Protein AF-A0A2A2G6V7-F1 (afdb_monomer)

Secondary structure (DSSP, 8-state):
---------------PPP----HHHHHHHHHHHHHHHHHHHHHHHHHHHHS-----GGG--HHHHHHHHHHHHHHHHHHHHHHHHHHHHHHHHHHHHHHHHHHHHHHHHHHHHHHHHHHHHHHHHHHHHHHHTS------HHHHHHHHHHHHHHHHHHHHHHHHHHHHHHHHHHTTT--HHHHHHHHHHHHHHHHHHHHHHHHHHHHHHHHHHHHHHHHHHHHTT--HHHHHHHHHHHHHHS-HHHHHHS-HHHHHHH--TTTTT--HHHHHHHHHTTSB-TTSPBPHHHHHHHHHHHH-

Foldseek 3Di:
DDDDDDDDDDDDDDPDDDPDDPPVVVVVVVVVVVVVVVVVVVVVVVCVVPPPPPPPCVPVDVVNVVVVVVVVVVVVVVVVCVVVVVVVVVVVVVVVVVVVVVVVVVVVVVCVVCVVVVVVVVVVVVVVVVVVVPDDDDDDPVVLVVLVVVLVVLVVVLVVLVVVLVVLVVVCVVVVVDDPPVVVVSVVVNVVSVVVNVVSVVVSVVSVVVNVVVVVVVVCVLCPPQDPVLLVLLLVLQCVPDPLVCLQPPDPVCQQVVRQQVVSPDDPVSVVSCVVVQQADPNRGGDPSVSVSSNVSSVD

InterPro domains:
  IPR027417 P-loop containing nucleoside triphosphate hydrolase [G3DSA:3.40.50.300] (54-261)

Mean predicted aligned error: 22.35 Å

Solvent-accessible surface area (backbone atoms only — not comparable to full-atom values): 17520 Å² total; per-residue (Å²): 134,75,95,84,88,88,84,90,89,81,86,86,91,70,80,79,80,77,88,69,76,59,68,74,58,57,54,52,55,51,51,52,52,52,51,52,51,50,52,51,50,51,54,53,51,52,52,60,70,70,43,88,74,77,79,70,63,87,80,64,47,73,66,57,53,51,51,51,52,50,51,54,50,50,53,52,50,53,53,53,49,50,52,52,51,48,54,50,50,52,52,49,51,54,50,51,50,49,51,52,50,52,52,50,50,50,51,50,50,47,51,50,54,50,52,52,54,51,52,49,51,55,58,52,48,59,61,47,61,74,54,64,80,63,82,86,81,88,85,61,78,65,62,54,59,51,50,54,52,50,49,55,54,53,48,54,50,50,53,52,52,52,51,51,51,49,52,52,51,50,50,49,64,77,42,74,85,65,59,76,69,65,54,52,59,52,50,55,53,49,52,54,51,53,54,50,54,51,52,52,53,52,50,51,51,49,52,52,53,50,50,57,48,52,51,52,51,48,55,53,54,73,53,55,94,56,57,67,69,58,54,53,49,50,52,53,61,47,57,73,77,40,66,52,64,56,50,71,73,52,56,68,74,52,49,42,69,72,48,54,52,73,82,68,67,68,55,68,69,57,52,52,52,36,40,74,67,50,28,30,45,99,86,39,30,50,30,75,61,26,48,54,54,49,28,54,61,50,78,104

Sequence (300 aa):
MSDEDISNKIEIDSEPPKNSKPDYILNRESWFKIILISVAAIVIGYKIIEAPINFDFSDFRFSDFLSLSLAIFSIGLSVAFYFKATEMSNKFYDNTYKFTKDISEILGRIEAGFGEKLKHLDEGYTGLVDKFDANSFSKSEQEIEEAEKEFEEEKARLEAEIEERNNILDNVMQRAQLQEHEKEELLDSLEEKDNQISKLKQEMKYLKNEINTAEKNQETELFSGIPQGVLHAFKTYVFRNYAKDMFLEAPTGFLRREVNLRSIQLPKKLVEDLQKHVLINPDWTLTDRGIRVLRRLAEE

Structure (mmCIF, N/CA/C/O backbone):
data_AF-A0A2A2G6V7-F1
#
_entry.id   AF-A0A2A2G6V7-F1
#
loop_
_atom_site.group_PDB
_atom_site.id
_atom_site.type_symbol
_atom_site.label_atom_id
_atom_site.label_alt_id
_atom_site.label_comp_id
_atom_site.label_asym_id
_atom_site.label_entity_id
_atom_site.label_seq_id
_atom_site.pdbx_PDB_ins_code
_atom_site.Cartn_x
_atom_site.Cartn_y
_atom_site.Cartn_z
_atom_site.occupancy
_atom_site.B_iso_or_equiv
_atom_site.auth_seq_id
_atom_site.auth_comp_id
_atom_site.auth_asym_id
_atom_site.auth_atom_id
_atom_site.pdbx_PDB_model_num
ATOM 1 N N . MET A 1 1 ? 21.675 -41.870 21.148 1.00 40.78 1 MET A N 1
ATOM 2 C CA . MET A 1 1 ? 21.638 -42.916 20.105 1.00 40.78 1 MET A CA 1
ATOM 3 C C . MET A 1 1 ? 21.389 -42.150 18.809 1.00 40.78 1 MET A C 1
ATOM 5 O O . MET A 1 1 ? 20.269 -41.692 18.657 1.00 40.78 1 MET A O 1
ATOM 9 N N . SER A 1 2 ? 22.460 -41.530 18.278 1.00 36.91 2 SER A N 1
ATOM 10 C CA . SER A 1 2 ? 23.104 -41.852 16.975 1.00 36.91 2 SER A CA 1
ATOM 11 C C . SER A 1 2 ? 22.110 -41.570 15.834 1.00 36.91 2 SER A C 1
ATOM 13 O O . SER A 1 2 ? 21.077 -42.223 15.785 1.00 36.91 2 SER A O 1
ATOM 15 N N . ASP A 1 3 ? 22.224 -40.499 15.034 1.00 42.44 3 ASP A N 1
ATOM 16 C CA . ASP A 1 3 ? 23.371 -39.983 14.254 1.00 42.44 3 ASP A CA 1
ATOM 17 C C . ASP A 1 3 ? 24.150 -41.108 13.572 1.00 42.44 3 ASP A C 1
ATOM 19 O O . ASP A 1 3 ? 25.210 -41.500 14.044 1.00 42.44 3 ASP A O 1
ATOM 23 N N . GLU A 1 4 ? 23.520 -41.686 12.545 1.00 47.16 4 GLU A N 1
ATOM 24 C CA . GLU A 1 4 ? 24.071 -42.370 11.359 1.00 47.16 4 GLU A CA 1
ATOM 25 C C . GLU A 1 4 ? 22.963 -43.270 10.797 1.00 47.16 4 GLU A C 1
ATOM 27 O O . GLU A 1 4 ? 22.760 -44.355 11.319 1.00 47.16 4 GLU A O 1
ATOM 32 N N . ASP A 1 5 ? 22.189 -42.788 9.812 1.00 48.81 5 ASP A N 1
ATOM 33 C CA . ASP A 1 5 ? 21.549 -43.614 8.758 1.00 48.81 5 ASP A CA 1
ATOM 34 C C . ASP A 1 5 ? 20.469 -42.837 7.986 1.00 48.81 5 ASP A C 1
ATOM 36 O O . ASP A 1 5 ? 19.300 -43.203 7.991 1.00 48.81 5 ASP A O 1
ATOM 40 N N . ILE A 1 6 ? 20.841 -41.768 7.269 1.00 43.62 6 ILE A N 1
ATOM 41 C CA . ILE A 1 6 ? 20.119 -41.364 6.044 1.00 43.62 6 ILE A CA 1
ATOM 42 C C . ILE A 1 6 ? 21.153 -40.842 5.036 1.00 43.62 6 ILE A C 1
ATOM 44 O O . ILE A 1 6 ? 21.255 -39.654 4.747 1.00 43.62 6 ILE A O 1
ATOM 48 N N . SER A 1 7 ? 21.962 -41.765 4.519 1.00 41.84 7 SER A N 1
ATOM 49 C CA . SER A 1 7 ? 22.662 -41.603 3.248 1.00 41.84 7 SER A CA 1
ATOM 50 C C . SER A 1 7 ? 22.036 -42.577 2.252 1.00 41.84 7 SER A C 1
ATOM 52 O O . SER A 1 7 ? 22.004 -43.775 2.521 1.00 41.84 7 SER A O 1
ATOM 54 N N . ASN A 1 8 ? 21.548 -42.033 1.132 1.00 41.91 8 ASN A N 1
ATOM 55 C CA . ASN A 1 8 ? 21.142 -42.657 -0.142 1.00 41.91 8 ASN A CA 1
ATOM 56 C C . ASN A 1 8 ? 19.682 -42.455 -0.555 1.00 41.91 8 ASN A C 1
ATOM 58 O O . ASN A 1 8 ? 18.792 -43.124 -0.034 1.00 41.91 8 ASN A O 1
ATOM 62 N N . LYS A 1 9 ? 19.537 -41.636 -1.614 1.00 40.50 9 LYS A N 1
ATOM 63 C CA . LYS A 1 9 ? 18.555 -41.619 -2.729 1.00 40.50 9 LYS A CA 1
ATOM 64 C C . LYS A 1 9 ? 18.141 -40.162 -3.007 1.00 40.50 9 LYS A C 1
ATOM 66 O O . LYS A 1 9 ? 17.691 -39.517 -2.076 1.00 40.50 9 LYS A O 1
ATOM 71 N N . ILE A 1 10 ? 18.226 -39.537 -4.186 1.00 41.44 10 ILE A N 1
ATOM 72 C CA . ILE A 1 10 ? 18.280 -39.905 -5.621 1.00 41.44 10 ILE A CA 1
ATOM 73 C C . ILE A 1 10 ? 18.718 -38.593 -6.345 1.00 41.44 10 ILE A C 1
ATOM 75 O O . ILE A 1 10 ? 18.218 -37.532 -5.987 1.00 41.44 10 ILE A O 1
ATOM 79 N N . GLU A 1 11 ? 19.820 -38.571 -7.111 1.00 40.12 11 GLU A N 1
ATOM 80 C CA . GLU A 1 11 ? 19.842 -38.533 -8.602 1.00 40.12 11 GLU A CA 1
ATOM 81 C C . GLU A 1 11 ? 19.254 -37.218 -9.181 1.00 40.12 11 GLU A C 1
ATOM 83 O O . GLU A 1 11 ? 18.045 -37.043 -9.244 1.00 40.12 11 GLU A O 1
ATOM 88 N N . ILE A 1 12 ? 20.046 -36.147 -9.338 1.00 41.38 12 ILE A N 1
ATOM 89 C CA . ILE A 1 12 ? 20.781 -35.738 -10.561 1.00 41.38 12 ILE A CA 1
ATOM 90 C C . ILE A 1 12 ? 19.935 -35.862 -11.840 1.00 41.38 12 ILE A C 1
ATOM 92 O O . ILE A 1 12 ? 20.021 -36.862 -12.544 1.00 41.38 12 ILE A O 1
ATOM 96 N N . ASP A 1 13 ? 19.198 -34.802 -12.180 1.00 40.69 13 ASP A N 1
ATOM 97 C CA . ASP A 1 13 ? 18.771 -34.538 -13.557 1.00 40.69 13 ASP A CA 1
ATOM 98 C C . ASP A 1 13 ? 19.716 -33.483 -14.150 1.00 40.69 13 ASP A C 1
ATOM 100 O O . ASP A 1 13 ? 19.551 -32.275 -13.973 1.00 40.69 13 ASP A O 1
ATOM 104 N N . SER A 1 14 ? 20.801 -33.959 -14.754 1.00 48.19 14 SER A N 1
ATOM 105 C CA . SER A 1 14 ? 21.693 -33.152 -15.580 1.00 48.19 14 SER A CA 1
ATOM 106 C C . SER A 1 14 ? 21.571 -33.661 -17.008 1.00 48.19 14 SER A C 1
ATOM 108 O O . SER A 1 14 ? 22.035 -34.763 -17.312 1.00 48.19 14 SER A O 1
ATOM 110 N N . GLU A 1 15 ? 20.940 -32.861 -17.868 1.00 49.19 15 GLU A N 1
ATOM 111 C CA . GLU A 1 15 ? 20.873 -33.087 -19.311 1.00 49.19 15 GLU A CA 1
ATOM 112 C C . GLU A 1 15 ? 22.250 -33.481 -19.887 1.00 49.19 15 GLU A C 1
ATOM 114 O O . GLU A 1 15 ? 23.282 -32.932 -19.479 1.00 49.19 15 GLU A O 1
ATOM 119 N N . PRO A 1 16 ? 22.308 -34.406 -20.862 1.00 46.88 16 PRO A N 1
ATOM 120 C CA . PRO A 1 16 ? 23.571 -34.813 -21.459 1.00 46.88 16 PRO A CA 1
ATOM 121 C C . PRO A 1 16 ? 24.205 -33.641 -22.231 1.00 46.88 16 PRO A C 1
ATOM 123 O O . PRO A 1 16 ? 23.506 -32.921 -22.951 1.00 46.88 16 PRO A O 1
ATOM 126 N N . PRO A 1 17 ? 25.536 -33.453 -22.163 1.00 50.12 17 PRO A N 1
ATOM 127 C CA . PRO A 1 17 ? 26.195 -32.374 -22.881 1.00 50.12 17 PRO A CA 1
ATOM 128 C C . PRO A 1 17 ? 26.057 -32.582 -24.393 1.00 50.12 17 PRO A C 1
ATOM 130 O O . PRO A 1 17 ? 26.431 -33.622 -24.943 1.00 50.12 17 PRO A O 1
ATOM 133 N N . LYS A 1 18 ? 25.540 -31.554 -25.079 1.00 53.28 18 LYS A N 1
ATOM 134 C CA . LYS A 1 18 ? 25.619 -31.425 -26.538 1.00 53.28 18 LYS A CA 1
ATOM 135 C C . LYS A 1 18 ? 27.063 -31.659 -26.965 1.00 53.28 18 LYS A C 1
ATOM 137 O O . LYS A 1 18 ? 27.965 -30.967 -26.511 1.00 53.28 18 LYS A O 1
ATOM 142 N N . ASN A 1 19 ? 27.224 -32.623 -27.861 1.00 53.12 19 ASN A N 1
ATOM 143 C CA . ASN A 1 19 ? 28.450 -33.038 -28.526 1.00 53.12 19 ASN A CA 1
ATOM 144 C C . ASN A 1 19 ? 29.228 -31.822 -29.085 1.00 53.12 19 ASN A C 1
ATOM 146 O O . ASN A 1 19 ? 29.037 -31.417 -30.235 1.00 53.12 19 ASN A O 1
ATOM 150 N N . SER A 1 20 ? 30.065 -31.192 -28.257 1.00 57.38 20 SER A N 1
ATOM 151 C CA . SER A 1 20 ? 30.950 -30.104 -28.652 1.00 57.38 20 SER A CA 1
ATOM 152 C C . SER A 1 20 ? 32.198 -30.732 -29.256 1.00 57.38 20 SER A C 1
ATOM 154 O O . SER A 1 20 ? 33.010 -31.364 -28.580 1.00 57.38 20 SER A O 1
ATOM 156 N N . LYS A 1 21 ? 32.341 -30.606 -30.580 1.00 60.97 21 LYS A N 1
ATOM 157 C CA . LYS A 1 21 ? 33.609 -30.922 -31.244 1.00 60.97 21 LYS A CA 1
A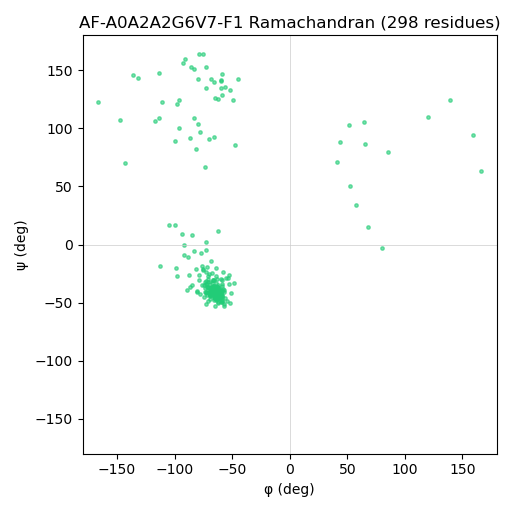TOM 158 C C . LYS A 1 21 ? 34.725 -30.153 -30.511 1.00 60.97 21 LYS A C 1
ATOM 160 O O . LYS A 1 21 ? 34.540 -28.961 -30.276 1.00 60.97 21 LYS A O 1
ATOM 165 N N . PRO A 1 22 ? 35.857 -30.788 -30.168 1.00 64.69 22 PRO A N 1
ATOM 166 C CA . PRO A 1 22 ? 36.909 -30.138 -29.394 1.00 64.69 22 PRO A CA 1
ATOM 167 C C . PRO A 1 22 ? 37.459 -28.903 -30.126 1.00 64.69 22 PRO A C 1
ATOM 169 O O . PRO A 1 22 ? 37.613 -28.920 -31.351 1.00 64.69 22 PRO A O 1
ATOM 172 N N . ASP A 1 23 ? 37.764 -27.842 -29.375 1.00 62.69 23 ASP A N 1
ATOM 173 C CA . ASP A 1 23 ? 38.003 -26.473 -29.874 1.00 62.69 23 ASP A CA 1
ATOM 174 C C . ASP A 1 23 ? 39.058 -26.357 -30.991 1.00 62.69 23 ASP A C 1
ATOM 176 O O . ASP A 1 23 ? 38.954 -25.506 -31.880 1.00 62.69 23 ASP A O 1
ATOM 180 N N . TYR A 1 24 ? 40.048 -27.255 -31.022 1.00 63.09 24 TYR A N 1
ATOM 181 C CA . TYR A 1 24 ? 41.073 -27.279 -32.071 1.00 63.09 24 TYR A CA 1
ATOM 182 C C . TYR A 1 24 ? 40.524 -27.669 -33.460 1.00 63.09 24 TYR A C 1
ATOM 184 O O . TYR A 1 24 ? 41.102 -27.285 -34.480 1.00 63.09 24 TYR A O 1
ATOM 192 N N . ILE A 1 25 ? 39.403 -28.398 -33.529 1.00 61.22 25 ILE A N 1
ATOM 193 C CA . ILE A 1 25 ? 38.742 -28.790 -34.787 1.00 61.22 25 ILE A CA 1
ATOM 194 C C . ILE A 1 25 ? 37.898 -27.630 -35.331 1.00 61.22 25 ILE A C 1
ATOM 196 O O . ILE A 1 25 ? 37.928 -27.362 -36.533 1.00 61.22 25 ILE A O 1
ATOM 200 N N . LEU A 1 26 ? 37.207 -26.898 -34.452 1.00 61.25 26 LEU A N 1
ATOM 201 C CA . LEU A 1 26 ? 36.397 -25.730 -34.819 1.00 61.25 26 LEU A CA 1
ATOM 202 C C . LEU A 1 26 ? 37.266 -24.593 -35.374 1.00 61.25 26 LEU A C 1
ATOM 204 O O . LEU A 1 26 ? 36.938 -24.000 -36.404 1.00 61.25 26 LEU A O 1
ATOM 208 N N . ASN A 1 27 ? 38.418 -24.338 -34.749 1.00 68.25 27 ASN A N 1
ATOM 209 C CA . ASN A 1 27 ? 39.339 -23.297 -35.201 1.00 68.25 27 ASN A CA 1
ATOM 210 C C . ASN A 1 27 ? 39.960 -23.616 -36.579 1.00 68.25 27 ASN A C 1
ATOM 212 O O . ASN A 1 27 ? 40.123 -22.728 -37.418 1.00 68.25 27 ASN A O 1
ATOM 216 N N . ARG A 1 28 ? 40.242 -24.897 -36.863 1.00 69.00 28 ARG A N 1
ATOM 217 C CA . ARG A 1 28 ? 40.791 -25.345 -38.154 1.00 69.00 28 ARG A CA 1
ATOM 218 C C . ARG A 1 28 ? 39.785 -25.216 -39.302 1.00 69.00 28 ARG A C 1
ATOM 220 O O . ARG A 1 28 ? 40.169 -24.793 -40.392 1.00 69.00 28 ARG A O 1
ATOM 227 N N . GLU A 1 29 ? 38.511 -25.544 -39.074 1.00 73.56 29 GLU A N 1
ATOM 228 C CA . GLU A 1 29 ? 37.454 -25.332 -40.075 1.00 73.56 29 GLU A CA 1
ATOM 229 C C . GLU A 1 29 ? 37.233 -23.836 -40.364 1.00 73.56 29 GLU A C 1
ATOM 231 O O . GLU A 1 29 ? 37.051 -23.461 -41.524 1.00 73.56 29 GLU A O 1
ATOM 236 N N . SER A 1 30 ? 37.304 -22.969 -39.347 1.00 75.69 30 SER A N 1
ATOM 237 C CA . SER A 1 30 ? 37.215 -21.513 -39.536 1.00 75.69 30 SER A CA 1
ATOM 238 C C . SER A 1 30 ? 38.387 -20.952 -40.345 1.00 75.69 30 SER A C 1
ATOM 240 O O . SER A 1 30 ? 38.164 -20.195 -41.288 1.00 75.69 30 SER A O 1
ATOM 242 N N . TRP A 1 31 ? 39.626 -21.366 -40.062 1.00 77.81 31 TRP A N 1
ATOM 243 C CA . TRP A 1 31 ? 40.797 -20.929 -40.834 1.00 77.81 31 TRP A CA 1
ATOM 244 C C . TRP A 1 31 ? 40.763 -21.407 -42.289 1.00 77.81 31 TRP A C 1
ATOM 246 O O . TRP A 1 31 ? 41.085 -20.639 -43.194 1.00 77.81 31 TRP A O 1
ATOM 256 N N . PHE A 1 32 ? 40.311 -22.640 -42.539 1.00 84.81 32 PHE A N 1
ATOM 257 C CA . PHE A 1 32 ? 40.138 -23.142 -43.903 1.00 84.81 32 PHE A CA 1
ATOM 258 C C . PHE A 1 32 ? 39.091 -22.333 -44.685 1.00 84.81 32 PHE A C 1
ATOM 260 O O . PHE A 1 32 ? 39.334 -21.977 -45.836 1.00 84.81 32 PHE A O 1
ATOM 267 N N . LYS A 1 33 ? 37.961 -21.973 -44.056 1.00 83.44 33 LYS A N 1
ATOM 268 C CA . LYS A 1 33 ? 36.943 -21.102 -44.669 1.00 83.44 33 LYS A CA 1
ATOM 269 C C . LYS A 1 33 ? 37.505 -19.717 -44.995 1.00 83.44 33 LYS A C 1
ATOM 271 O O . LYS A 1 33 ? 37.259 -19.221 -46.088 1.00 83.44 33 LYS A O 1
ATOM 276 N N . ILE A 1 34 ? 38.293 -19.122 -44.097 1.00 86.50 34 ILE A N 1
ATOM 277 C CA . ILE A 1 34 ? 38.926 -17.812 -44.325 1.00 86.50 34 ILE A CA 1
ATOM 278 C C . ILE A 1 34 ? 39.898 -17.874 -45.511 1.00 86.50 34 ILE A C 1
ATOM 280 O O . ILE A 1 34 ? 39.848 -17.013 -46.387 1.00 86.50 34 ILE A O 1
ATOM 284 N N . ILE A 1 35 ? 40.741 -18.909 -45.581 1.00 89.06 35 ILE A N 1
ATOM 285 C CA . ILE A 1 35 ? 41.682 -19.096 -46.696 1.00 89.06 35 ILE A CA 1
ATOM 286 C C . ILE A 1 35 ? 40.923 -19.303 -48.011 1.00 89.06 35 ILE A C 1
ATOM 288 O O . ILE A 1 35 ? 41.258 -18.676 -49.012 1.00 89.06 35 ILE A O 1
ATOM 292 N N . LEU A 1 36 ? 39.873 -20.128 -48.009 1.00 88.62 36 LEU A N 1
ATOM 293 C CA . LEU A 1 36 ? 39.055 -20.384 -49.193 1.00 88.62 36 LEU A CA 1
ATOM 294 C C . LEU A 1 36 ? 38.367 -19.105 -49.698 1.00 88.62 36 LEU A C 1
ATOM 296 O O . LEU A 1 36 ? 38.390 -18.832 -50.896 1.00 88.62 36 LEU A O 1
ATOM 300 N N . ILE A 1 37 ? 37.802 -18.302 -48.789 1.00 89.12 37 ILE A N 1
ATOM 301 C CA . ILE A 1 37 ? 37.185 -17.008 -49.115 1.00 89.12 37 ILE A CA 1
ATOM 302 C C . ILE A 1 37 ? 38.234 -16.037 -49.664 1.00 89.12 37 ILE A C 1
ATOM 304 O O . ILE A 1 37 ? 37.974 -15.360 -50.654 1.00 89.12 37 ILE A O 1
ATOM 308 N N . SER A 1 38 ? 39.429 -15.999 -49.071 1.00 88.31 38 SER A N 1
ATOM 309 C CA . SER A 1 38 ? 40.528 -15.140 -49.524 1.00 88.31 38 SER A CA 1
ATOM 310 C C . SER A 1 38 ? 40.996 -15.508 -50.936 1.00 88.31 38 SER A C 1
ATOM 312 O O . SER A 1 38 ? 41.088 -14.644 -51.806 1.00 88.31 38 SER A O 1
ATOM 314 N N . VAL A 1 39 ? 41.193 -16.801 -51.217 1.00 92.25 39 VAL A N 1
ATOM 315 C CA . VAL A 1 39 ? 41.548 -17.284 -52.561 1.00 92.25 39 VAL A CA 1
ATOM 316 C C . VAL A 1 39 ? 40.442 -16.964 -53.567 1.00 92.25 39 VAL A C 1
ATOM 318 O O . VAL A 1 39 ? 40.733 -16.461 -54.651 1.00 92.25 39 VAL A O 1
ATOM 321 N N . ALA A 1 40 ? 39.174 -17.186 -53.211 1.00 88.88 40 ALA A N 1
ATOM 322 C CA . ALA A 1 40 ? 38.048 -16.836 -54.074 1.00 88.88 40 ALA A CA 1
ATOM 323 C C . ALA A 1 40 ? 37.995 -15.325 -54.366 1.00 88.88 40 ALA A C 1
ATOM 325 O O . ALA A 1 40 ? 37.799 -14.934 -55.515 1.00 88.88 40 ALA A O 1
ATOM 326 N N . ALA A 1 41 ? 38.237 -14.477 -53.363 1.00 88.94 41 ALA A N 1
ATOM 327 C CA . ALA A 1 41 ? 38.285 -13.027 -53.525 1.00 88.94 41 ALA A CA 1
ATOM 328 C C . ALA A 1 41 ? 39.433 -12.581 -54.446 1.00 88.94 41 ALA A C 1
ATOM 330 O O . ALA A 1 41 ? 39.227 -11.722 -55.300 1.00 88.94 41 ALA A O 1
ATOM 331 N N . ILE A 1 42 ? 40.613 -13.199 -54.330 1.00 91.88 42 ILE A N 1
ATOM 332 C CA . ILE A 1 42 ? 41.763 -12.922 -55.203 1.00 91.88 42 ILE A CA 1
ATOM 333 C C . ILE A 1 42 ? 41.458 -13.323 -56.650 1.00 91.88 42 ILE A C 1
ATOM 335 O O . ILE A 1 42 ? 41.732 -12.551 -57.564 1.00 91.88 42 ILE A O 1
ATOM 339 N N . VAL A 1 43 ? 40.852 -14.495 -56.871 1.00 89.69 43 VAL A N 1
ATOM 340 C CA . VAL A 1 43 ? 40.473 -14.960 -58.216 1.00 89.69 43 VAL A CA 1
ATOM 341 C C . VAL A 1 43 ? 39.425 -14.040 -58.841 1.00 89.69 43 VAL A C 1
ATOM 343 O O . VAL A 1 43 ? 39.546 -13.683 -60.011 1.00 89.69 43 VAL A O 1
ATOM 346 N N . ILE A 1 44 ? 38.419 -13.618 -58.071 1.00 85.69 44 ILE A N 1
ATOM 347 C CA . ILE A 1 44 ? 37.405 -12.664 -58.536 1.00 85.69 44 ILE A CA 1
ATOM 348 C C . ILE A 1 44 ? 38.055 -11.314 -58.863 1.00 85.69 44 ILE A C 1
ATOM 350 O O . ILE A 1 44 ? 37.808 -10.773 -59.937 1.00 85.69 44 ILE A O 1
ATOM 354 N N . GLY A 1 45 ? 38.920 -10.800 -57.985 1.00 84.12 45 GLY A N 1
ATOM 355 C CA . GLY A 1 45 ? 39.638 -9.543 -58.198 1.00 84.12 45 GLY A CA 1
ATOM 356 C C . GLY A 1 45 ? 40.525 -9.577 -59.442 1.00 84.12 45 GLY A C 1
ATOM 357 O O . GLY A 1 45 ? 40.466 -8.665 -60.261 1.00 84.12 45 GLY A O 1
ATOM 358 N N . TYR A 1 46 ? 41.276 -10.663 -59.638 1.00 88.62 46 TYR A N 1
ATOM 359 C CA . TYR A 1 46 ? 42.087 -10.875 -60.838 1.00 88.62 46 TYR A CA 1
ATOM 360 C C . TYR A 1 46 ? 41.225 -10.876 -62.106 1.00 88.62 46 TYR A C 1
ATOM 362 O O . TYR A 1 46 ? 41.541 -10.187 -63.074 1.00 88.62 46 TYR A O 1
ATOM 370 N N . LYS A 1 47 ? 40.080 -11.569 -62.069 1.00 81.75 47 LYS A N 1
ATOM 371 C CA . LYS A 1 47 ? 39.154 -11.641 -63.203 1.00 81.75 47 LYS A CA 1
ATOM 372 C C . LYS A 1 47 ? 38.507 -10.292 -63.536 1.00 81.75 47 LYS A C 1
ATOM 374 O O . LYS A 1 47 ? 38.198 -10.054 -64.695 1.00 81.75 47 LYS A O 1
ATOM 379 N N . ILE A 1 48 ? 38.299 -9.420 -62.547 1.00 79.62 48 ILE A N 1
ATOM 380 C CA . ILE A 1 48 ? 37.789 -8.052 -62.755 1.00 79.62 48 ILE A CA 1
ATOM 381 C C . ILE A 1 48 ? 38.850 -7.162 -63.416 1.00 79.62 48 ILE A C 1
ATOM 383 O O . ILE A 1 48 ? 38.500 -6.339 -64.253 1.00 79.62 48 ILE A O 1
ATOM 387 N N . ILE A 1 49 ? 40.129 -7.336 -63.066 1.00 79.62 49 ILE A N 1
ATOM 388 C CA . ILE A 1 49 ? 41.243 -6.555 -63.632 1.00 79.62 49 ILE A CA 1
ATOM 389 C C . ILE A 1 49 ? 41.535 -6.966 -65.081 1.00 79.62 49 ILE A C 1
ATOM 391 O O . ILE A 1 49 ? 41.815 -6.111 -65.915 1.00 79.62 49 ILE A O 1
ATOM 395 N N . GLU A 1 50 ? 41.491 -8.266 -65.381 1.00 77.56 50 GLU A N 1
ATOM 396 C CA . GLU A 1 50 ? 41.761 -8.788 -66.728 1.00 77.56 50 GLU A CA 1
ATOM 397 C C . GLU A 1 50 ? 40.544 -8.680 -67.661 1.00 77.56 50 GLU A C 1
ATOM 399 O O . GLU A 1 50 ? 40.689 -8.686 -68.884 1.00 77.56 50 GLU A O 1
ATOM 404 N N . ALA A 1 51 ? 39.332 -8.556 -67.108 1.00 73.69 51 ALA A N 1
ATOM 405 C CA . ALA A 1 51 ? 38.149 -8.309 -67.913 1.00 73.69 51 ALA A CA 1
ATOM 406 C C . ALA A 1 51 ? 38.302 -6.959 -68.642 1.00 73.69 51 ALA A C 1
ATOM 408 O O . ALA A 1 51 ? 38.503 -5.936 -67.984 1.00 73.69 51 ALA A O 1
ATOM 409 N N . PRO A 1 52 ? 38.167 -6.913 -69.982 1.00 62.53 52 PRO A N 1
ATOM 410 C CA . PRO A 1 52 ? 38.173 -5.669 -70.744 1.00 62.53 52 PRO A CA 1
ATOM 411 C C . PRO A 1 52 ? 36.843 -4.935 -70.527 1.00 62.53 52 PRO A C 1
ATOM 413 O O . PRO A 1 52 ? 36.006 -4.832 -71.424 1.00 62.53 52 PRO A O 1
ATOM 416 N N . ILE A 1 53 ? 36.611 -4.470 -69.300 1.00 63.81 53 ILE A N 1
ATOM 417 C CA . ILE A 1 53 ? 35.455 -3.657 -68.946 1.00 63.81 53 ILE A CA 1
ATOM 418 C C . ILE A 1 53 ? 35.784 -2.228 -69.362 1.00 63.81 53 ILE A C 1
ATOM 420 O O . ILE A 1 53 ? 36.230 -1.400 -68.570 1.00 63.81 53 ILE A O 1
ATOM 424 N N . ASN A 1 54 ? 35.585 -1.942 -70.645 1.00 62.53 54 ASN A N 1
ATOM 425 C CA . ASN A 1 54 ? 35.493 -0.569 -71.112 1.00 62.53 54 ASN A CA 1
ATOM 426 C C . ASN A 1 54 ? 34.172 -0.015 -70.573 1.00 62.53 54 ASN A C 1
ATOM 428 O O . ASN A 1 54 ? 33.121 -0.207 -71.182 1.00 62.53 54 ASN A O 1
ATOM 432 N N . PHE A 1 55 ? 34.211 0.592 -69.385 1.00 61.34 55 PHE A N 1
ATOM 433 C CA . PHE A 1 55 ? 33.075 1.327 -68.840 1.00 61.34 55 PHE A CA 1
ATOM 434 C C . PHE A 1 55 ? 32.821 2.541 -69.734 1.00 61.34 55 PHE A C 1
ATOM 436 O O . PHE A 1 55 ? 33.434 3.594 -69.565 1.00 61.34 55 PHE A O 1
ATOM 443 N N . ASP A 1 56 ? 31.947 2.374 -70.721 1.00 65.75 56 ASP A N 1
ATOM 444 C CA . ASP A 1 56 ? 31.446 3.489 -71.505 1.00 65.75 56 ASP A CA 1
ATOM 445 C C . ASP A 1 56 ? 30.384 4.219 -70.675 1.00 65.75 56 ASP A C 1
ATOM 447 O O . ASP A 1 56 ? 29.231 3.804 -70.576 1.00 65.75 56 ASP A O 1
ATOM 451 N N . PHE A 1 57 ? 30.800 5.296 -70.008 1.00 64.75 57 PHE A N 1
ATOM 452 C CA . PHE A 1 57 ? 29.910 6.149 -69.217 1.00 64.75 57 PHE A CA 1
ATOM 453 C C . PHE A 1 57 ? 28.985 7.014 -70.089 1.00 64.75 57 PHE A C 1
ATOM 455 O O . PHE A 1 57 ? 28.208 7.797 -69.546 1.00 64.75 57 PHE A O 1
ATOM 462 N N . SER A 1 58 ? 29.038 6.884 -71.420 1.00 69.81 58 SER A N 1
ATOM 463 C CA . SER A 1 58 ? 28.204 7.665 -72.340 1.00 69.81 58 SER A CA 1
ATOM 464 C C . SER A 1 58 ? 26.704 7.376 -72.190 1.00 69.81 58 SER A C 1
ATOM 466 O O . SER A 1 58 ? 25.895 8.275 -72.408 1.00 69.81 58 SER A O 1
ATOM 468 N N . ASP A 1 59 ? 26.333 6.173 -71.739 1.00 70.56 59 ASP A N 1
ATOM 469 C CA . ASP A 1 59 ? 24.938 5.783 -71.476 1.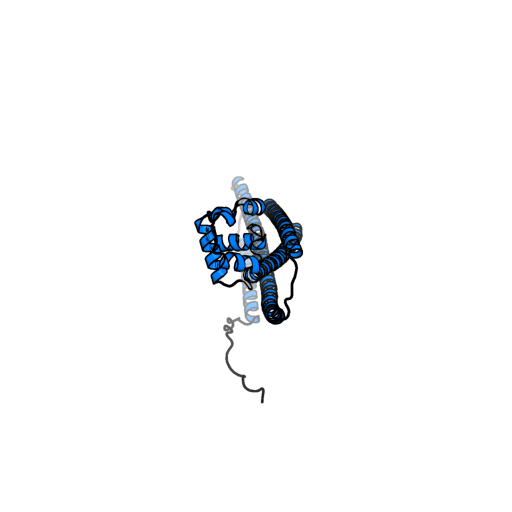00 70.56 59 ASP A CA 1
ATOM 470 C C . ASP A 1 59 ? 24.491 6.036 -70.023 1.00 70.56 59 ASP A C 1
ATOM 472 O O . ASP A 1 59 ? 23.337 5.781 -69.673 1.00 70.56 59 ASP A O 1
ATOM 476 N N . PHE A 1 60 ? 25.373 6.553 -69.157 1.00 77.50 60 PHE A N 1
ATOM 477 C CA . PHE A 1 60 ? 25.047 6.794 -67.752 1.00 77.50 60 PHE A CA 1
ATOM 478 C C . PHE A 1 60 ? 24.251 8.092 -67.596 1.00 77.50 60 PHE A C 1
ATOM 480 O O . PHE A 1 60 ? 24.787 9.203 -67.667 1.00 77.50 60 PHE A O 1
ATOM 487 N N . ARG A 1 61 ? 22.940 7.969 -67.376 1.00 84.12 61 ARG A N 1
ATOM 488 C CA . ARG A 1 61 ? 22.055 9.127 -67.247 1.00 84.12 61 ARG A CA 1
ATOM 489 C C . ARG A 1 61 ? 22.119 9.654 -65.819 1.00 84.12 61 ARG A C 1
ATOM 491 O O . ARG A 1 61 ? 22.257 8.905 -64.859 1.00 84.12 61 ARG A O 1
ATOM 498 N N . PHE A 1 62 ? 21.900 10.955 -65.641 1.00 83.75 62 PHE A N 1
ATOM 499 C CA . PHE A 1 62 ? 21.812 11.561 -64.303 1.00 83.75 62 PHE A CA 1
ATOM 500 C C . PHE A 1 62 ? 20.754 10.889 -63.400 1.00 83.75 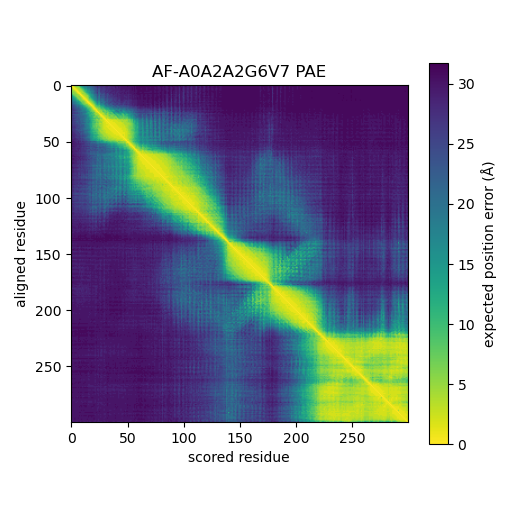62 PHE A C 1
ATOM 502 O O . PHE A 1 62 ? 20.913 10.834 -62.183 1.00 83.75 62 PHE A O 1
ATOM 509 N N . SER A 1 63 ? 19.698 10.321 -63.995 1.00 88.88 63 SER A N 1
ATOM 510 C CA . SER A 1 63 ? 18.710 9.515 -63.268 1.00 88.88 63 SER A CA 1
ATOM 511 C C . SER A 1 63 ? 19.326 8.275 -62.617 1.00 88.88 63 SER A C 1
ATOM 513 O O . SER A 1 63 ? 18.949 7.938 -61.500 1.00 88.88 63 SER A O 1
ATOM 515 N N . ASP A 1 64 ? 20.287 7.625 -63.275 1.00 87.56 64 ASP A N 1
ATOM 516 C CA . ASP A 1 64 ? 20.950 6.424 -62.762 1.00 87.56 64 ASP A CA 1
ATOM 517 C C . ASP A 1 64 ? 21.858 6.779 -61.577 1.00 87.56 64 ASP A C 1
ATOM 519 O O . ASP A 1 64 ? 21.890 6.065 -60.574 1.00 87.56 64 ASP A O 1
ATOM 523 N N . PHE A 1 65 ? 22.512 7.947 -61.630 1.00 86.62 65 PHE A N 1
ATOM 524 C CA . PHE A 1 65 ? 23.247 8.510 -60.494 1.00 86.62 65 PHE A CA 1
ATOM 525 C C . PHE A 1 65 ? 22.335 8.782 -59.293 1.00 86.62 65 PHE A C 1
ATOM 527 O O . PHE A 1 65 ? 22.667 8.422 -58.163 1.00 86.62 65 PHE A O 1
ATOM 534 N N . LEU A 1 66 ? 21.173 9.396 -59.534 1.00 90.31 66 LEU A N 1
ATOM 535 C CA . LEU A 1 66 ? 20.209 9.701 -58.481 1.00 90.31 66 LEU A CA 1
ATOM 536 C C . LEU A 1 66 ? 19.670 8.417 -57.836 1.00 90.31 66 LEU A C 1
ATOM 538 O O . LEU A 1 66 ? 19.617 8.324 -56.611 1.00 90.31 66 LEU A O 1
ATOM 542 N N . SER A 1 67 ? 19.327 7.409 -58.642 1.00 94.25 67 SER A N 1
ATOM 543 C CA . SER A 1 67 ? 18.883 6.100 -58.157 1.00 94.25 67 SER A CA 1
ATOM 544 C C . SER A 1 67 ? 19.967 5.383 -57.352 1.00 94.25 67 SER A C 1
ATOM 546 O O . SER A 1 67 ? 19.664 4.832 -56.295 1.00 94.25 67 SER A O 1
ATOM 548 N N . LEU A 1 68 ? 21.229 5.433 -57.792 1.00 89.69 68 LEU A N 1
ATOM 549 C CA . LEU A 1 68 ? 22.354 4.860 -57.051 1.00 89.69 68 LEU A CA 1
ATOM 550 C C . LEU A 1 68 ? 22.578 5.582 -55.713 1.00 89.69 68 LEU A C 1
ATOM 552 O O . LEU A 1 68 ? 22.757 4.934 -54.683 1.00 89.69 68 LEU A O 1
ATOM 556 N N . SER A 1 69 ? 22.516 6.916 -55.708 1.00 91.25 69 SER A N 1
ATOM 557 C CA . SER A 1 69 ? 22.632 7.726 -54.492 1.00 91.25 69 SER A CA 1
ATOM 558 C C . SER A 1 69 ? 21.509 7.415 -53.497 1.00 91.25 69 SER A C 1
ATOM 560 O O . SER A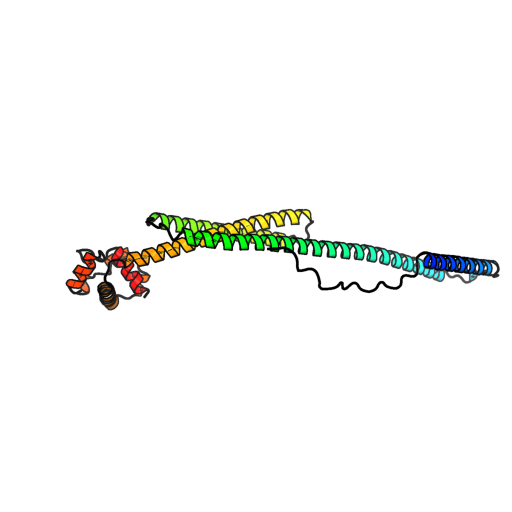 1 69 ? 21.772 7.178 -52.316 1.00 91.25 69 SER A O 1
ATOM 562 N N . LEU A 1 70 ? 20.266 7.318 -53.982 1.00 94.12 70 LEU A N 1
ATOM 563 C CA . LEU A 1 70 ? 19.107 6.970 -53.164 1.00 94.12 70 LEU A CA 1
ATOM 564 C C . LEU A 1 70 ? 19.211 5.544 -52.609 1.00 94.12 70 LEU A C 1
ATOM 566 O O . LEU A 1 70 ? 18.891 5.318 -51.443 1.00 94.12 70 LEU A O 1
ATOM 570 N N . ALA A 1 71 ? 19.695 4.593 -53.411 1.00 96.19 71 ALA A N 1
ATOM 571 C CA . ALA A 1 71 ? 19.911 3.217 -52.976 1.00 96.19 71 ALA A CA 1
ATOM 572 C C . ALA A 1 71 ? 20.955 3.139 -51.851 1.00 96.19 71 ALA A C 1
ATOM 574 O O . ALA A 1 71 ? 20.703 2.509 -50.825 1.00 96.19 71 ALA A O 1
ATOM 575 N N . ILE A 1 72 ? 22.089 3.836 -51.990 1.00 92.69 72 ILE A N 1
ATOM 576 C CA . ILE A 1 72 ? 23.126 3.894 -50.948 1.00 92.69 72 ILE A CA 1
ATOM 577 C C . ILE A 1 72 ? 22.575 4.540 -49.670 1.00 92.69 72 ILE A C 1
ATOM 579 O O . ILE A 1 72 ? 22.811 4.034 -48.573 1.00 92.69 72 ILE A O 1
ATOM 583 N N . PHE A 1 73 ? 21.793 5.615 -49.796 1.00 95.44 73 PHE A N 1
ATOM 584 C CA . PHE A 1 73 ? 21.172 6.276 -48.648 1.00 95.44 73 PHE A CA 1
ATOM 585 C C . PHE A 1 73 ? 20.140 5.381 -47.950 1.00 95.44 73 PHE A C 1
ATOM 587 O O . PHE A 1 73 ? 20.109 5.311 -46.724 1.00 95.44 73 PHE A O 1
ATOM 594 N N . SER A 1 74 ? 19.337 4.641 -48.717 1.00 96.50 74 SER A N 1
ATOM 595 C CA . SER A 1 74 ? 18.356 3.691 -48.188 1.00 96.50 74 SER A CA 1
ATOM 596 C C . SER A 1 74 ? 19.028 2.542 -47.430 1.00 96.50 74 SER A C 1
ATOM 598 O O . SER A 1 74 ? 18.617 2.221 -46.314 1.00 96.50 74 SER A O 1
ATOM 600 N N . ILE A 1 75 ? 20.120 1.989 -47.972 1.00 95.88 75 ILE A N 1
ATOM 601 C CA . ILE A 1 75 ? 20.935 0.980 -47.280 1.00 95.88 75 ILE A CA 1
ATOM 602 C C . ILE A 1 75 ? 21.522 1.569 -45.989 1.00 95.88 75 ILE A C 1
ATOM 604 O O . ILE A 1 75 ? 21.418 0.949 -44.930 1.00 95.88 75 ILE A O 1
ATOM 608 N N . GLY A 1 76 ? 22.076 2.785 -46.047 1.00 95.25 76 GLY A N 1
ATOM 609 C CA . GLY A 1 76 ? 22.626 3.476 -44.879 1.00 95.25 76 GLY A CA 1
ATOM 610 C C . GLY A 1 76 ? 21.591 3.697 -43.773 1.00 95.25 76 GLY A C 1
ATOM 611 O O . GLY A 1 76 ? 21.854 3.392 -42.609 1.00 95.25 76 GLY A O 1
ATOM 612 N N . LEU A 1 77 ? 20.387 4.149 -44.132 1.00 94.50 77 LEU A N 1
ATOM 613 C CA . LEU A 1 77 ? 19.278 4.307 -43.191 1.00 94.50 77 LEU A CA 1
ATOM 614 C C . LEU A 1 77 ? 18.824 2.971 -42.604 1.00 94.50 77 LEU A C 1
ATOM 616 O O . LEU A 1 77 ? 18.584 2.896 -41.403 1.00 94.50 77 LEU A O 1
ATOM 620 N N . SER A 1 78 ? 18.742 1.912 -43.412 1.00 95.81 78 SER A N 1
ATOM 621 C CA . SER A 1 78 ? 18.375 0.580 -42.923 1.00 95.81 78 SER A CA 1
ATOM 622 C C . SER A 1 78 ? 19.366 0.071 -41.876 1.00 95.81 78 SER A C 1
ATOM 624 O O . SER A 1 78 ? 18.953 -0.462 -40.847 1.00 95.81 78 SER A O 1
ATOM 626 N N . VAL A 1 79 ? 20.669 0.257 -42.107 1.00 95.12 79 VAL A N 1
ATOM 627 C CA . VAL A 1 79 ? 21.716 -0.127 -41.148 1.00 95.12 79 VAL A CA 1
ATOM 628 C C . VAL A 1 79 ? 21.642 0.732 -39.881 1.00 95.12 79 VAL A C 1
ATOM 630 O O . VAL A 1 79 ? 21.717 0.202 -38.773 1.00 95.12 79 VAL A O 1
ATOM 633 N N . ALA A 1 80 ? 21.426 2.043 -40.015 1.00 92.56 80 ALA A N 1
ATOM 634 C CA . ALA A 1 80 ? 21.255 2.939 -38.871 1.00 92.56 80 ALA A CA 1
ATOM 635 C C . ALA A 1 80 ? 20.022 2.573 -38.024 1.00 92.56 80 ALA A C 1
ATOM 637 O O . ALA A 1 80 ? 20.105 2.532 -36.794 1.00 92.56 80 ALA A O 1
ATOM 638 N N . PHE A 1 81 ? 18.893 2.255 -38.665 1.00 93.94 81 PHE A N 1
ATOM 639 C CA . PHE A 1 81 ? 17.696 1.779 -37.976 1.00 93.94 81 PHE A CA 1
ATOM 640 C C . PHE A 1 81 ? 17.920 0.428 -37.303 1.00 93.94 81 PHE A C 1
ATOM 642 O O . PHE A 1 81 ? 17.487 0.261 -36.167 1.00 93.94 81 PHE A O 1
ATOM 649 N N . TYR A 1 82 ? 18.635 -0.501 -37.941 1.00 94.12 82 TYR A N 1
ATOM 650 C CA . TYR A 1 82 ? 18.977 -1.790 -37.340 1.00 94.12 82 TYR A CA 1
ATOM 651 C C . TYR A 1 82 ? 19.773 -1.620 -36.041 1.00 94.12 82 TYR A C 1
ATOM 653 O O . TYR A 1 82 ? 19.399 -2.180 -35.008 1.00 94.12 82 TYR A O 1
ATOM 661 N N . PHE A 1 83 ? 20.830 -0.802 -36.055 1.00 91.31 83 PHE A N 1
ATOM 662 C CA . PHE A 1 83 ? 21.629 -0.569 -34.851 1.00 91.31 83 PHE A CA 1
ATOM 663 C C . PHE A 1 83 ? 20.831 0.134 -33.758 1.00 91.31 83 PHE A C 1
ATOM 665 O O . PHE A 1 83 ? 20.885 -0.286 -32.604 1.00 91.31 83 PHE A O 1
ATOM 672 N N . LYS A 1 84 ? 20.030 1.144 -34.110 1.00 92.38 84 LYS A N 1
ATOM 673 C CA . LYS A 1 84 ? 19.227 1.874 -33.125 1.00 92.38 84 LYS A CA 1
ATOM 674 C C . LYS A 1 84 ? 18.103 1.025 -32.531 1.00 92.38 84 LYS A C 1
ATOM 676 O O . LYS A 1 84 ? 17.869 1.091 -31.327 1.00 92.38 84 LYS A O 1
ATOM 681 N N . ALA A 1 85 ? 17.438 0.208 -33.345 1.00 90.12 85 ALA A N 1
ATOM 682 C CA . ALA A 1 85 ? 16.436 -0.742 -32.876 1.00 90.12 85 ALA A CA 1
ATOM 683 C C . ALA A 1 85 ? 17.064 -1.806 -31.965 1.00 90.12 85 ALA A C 1
ATOM 685 O O . ALA A 1 85 ? 16.496 -2.126 -30.927 1.00 90.12 85 ALA A O 1
ATOM 686 N N . THR A 1 86 ? 18.261 -2.295 -32.300 1.00 90.25 86 THR A N 1
ATOM 687 C CA . THR A 1 86 ? 18.997 -3.259 -31.467 1.00 90.25 86 THR A CA 1
ATOM 688 C C . THR A 1 86 ? 19.405 -2.648 -30.126 1.00 90.25 86 THR A C 1
ATOM 690 O O . THR A 1 86 ? 19.178 -3.249 -29.081 1.00 90.25 86 THR A O 1
ATOM 693 N N . GLU A 1 87 ? 19.954 -1.430 -30.127 1.00 87.88 87 GLU A N 1
ATOM 694 C CA . GLU A 1 87 ? 20.325 -0.723 -28.896 1.00 87.88 87 GLU A CA 1
ATOM 695 C C . GLU A 1 87 ? 19.100 -0.456 -28.009 1.00 87.88 87 GLU A C 1
ATOM 697 O O . GLU A 1 87 ? 19.146 -0.677 -26.798 1.00 87.88 87 GLU A O 1
ATOM 702 N N . MET A 1 88 ? 17.985 -0.028 -28.610 1.00 85.31 88 MET A N 1
ATOM 703 C CA . MET A 1 88 ? 16.726 0.190 -27.898 1.00 85.31 88 MET A CA 1
ATOM 704 C C . MET A 1 88 ? 16.154 -1.118 -27.344 1.00 85.31 88 MET A C 1
ATOM 706 O O . MET A 1 88 ? 15.729 -1.146 -26.194 1.00 85.31 88 MET A O 1
ATOM 710 N N . SER A 1 89 ? 16.188 -2.204 -28.119 1.00 80.75 89 SER A N 1
ATOM 711 C CA . SER A 1 89 ? 15.714 -3.517 -27.680 1.00 80.75 89 SER A CA 1
ATOM 712 C C . SER A 1 89 ? 16.546 -4.055 -26.518 1.00 80.75 89 SER A C 1
ATOM 714 O O . SER A 1 89 ? 15.975 -4.535 -25.547 1.00 80.75 89 SER A O 1
ATOM 716 N N . ASN A 1 90 ? 17.875 -3.939 -26.576 1.00 88.19 90 ASN A N 1
ATOM 717 C CA . ASN A 1 90 ? 18.753 -4.382 -25.492 1.00 88.19 90 ASN A CA 1
ATOM 718 C C . ASN A 1 90 ? 18.493 -3.584 -24.209 1.00 88.19 90 ASN A C 1
ATOM 720 O O . ASN A 1 90 ? 18.300 -4.177 -23.152 1.00 88.19 90 ASN A O 1
ATOM 724 N N . LYS A 1 91 ? 18.380 -2.251 -24.308 1.00 88.00 91 LYS A N 1
ATOM 725 C CA . LYS A 1 91 ? 18.012 -1.403 -23.161 1.00 88.00 91 LYS A CA 1
ATOM 726 C C . LYS A 1 91 ? 16.629 -1.747 -22.611 1.00 88.00 91 LYS A C 1
ATOM 728 O O . LYS A 1 91 ? 16.438 -1.747 -21.401 1.00 88.00 91 LYS A O 1
ATOM 733 N N . PHE A 1 92 ? 15.667 -2.052 -23.480 1.00 80.50 92 PHE A N 1
ATOM 734 C CA . PHE A 1 92 ? 14.328 -2.461 -23.069 1.00 80.50 92 PHE A CA 1
ATOM 735 C C . PHE A 1 92 ? 14.345 -3.791 -22.307 1.00 80.50 92 PHE A C 1
ATOM 737 O O . PHE A 1 92 ? 13.698 -3.893 -21.266 1.00 80.50 92 PHE A O 1
ATOM 744 N N . TYR A 1 93 ? 15.103 -4.787 -22.775 1.00 85.62 93 TYR A N 1
ATOM 745 C CA . TYR A 1 93 ? 15.238 -6.066 -22.076 1.00 85.62 93 TYR A CA 1
ATOM 746 C C . TYR A 1 93 ? 15.952 -5.911 -20.732 1.00 85.62 93 TYR A C 1
ATOM 748 O O . TYR A 1 93 ? 15.451 -6.427 -19.736 1.00 85.62 93 TYR A O 1
ATOM 756 N N . ASP A 1 94 ? 17.047 -5.148 -20.674 1.00 89.25 94 ASP A N 1
ATOM 757 C CA . ASP A 1 94 ? 17.768 -4.882 -19.424 1.00 89.25 94 ASP A CA 1
ATOM 758 C C . ASP A 1 94 ? 16.879 -4.172 -18.399 1.00 89.25 94 ASP A C 1
ATOM 760 O O . ASP A 1 94 ? 16.836 -4.563 -17.233 1.00 89.25 94 ASP A O 1
ATOM 764 N N . ASN A 1 95 ? 16.131 -3.155 -18.832 1.00 86.31 95 ASN A N 1
ATOM 765 C CA . ASN A 1 95 ? 15.220 -2.420 -17.958 1.00 86.31 95 ASN A CA 1
ATOM 766 C C . ASN A 1 95 ? 14.043 -3.287 -17.513 1.00 86.31 95 ASN A C 1
ATOM 768 O O . ASN A 1 95 ? 13.666 -3.241 -16.349 1.00 86.31 95 ASN A O 1
ATOM 772 N N . THR A 1 96 ? 13.487 -4.106 -18.407 1.00 85.25 96 THR A N 1
ATOM 773 C CA . THR A 1 96 ? 12.393 -5.031 -18.072 1.00 85.25 96 THR A CA 1
ATOM 774 C C . THR A 1 96 ? 12.856 -6.084 -17.070 1.00 85.25 96 THR A C 1
ATOM 776 O O . THR A 1 96 ? 12.145 -6.389 -16.111 1.00 85.25 96 THR A O 1
ATOM 779 N N . TYR A 1 97 ? 14.058 -6.625 -17.265 1.00 89.75 97 TYR A N 1
ATOM 780 C CA . TYR A 1 97 ? 14.654 -7.597 -16.361 1.00 89.75 97 TYR A CA 1
ATOM 781 C C . TYR A 1 97 ? 14.945 -6.983 -14.991 1.00 89.75 97 TYR A C 1
ATOM 783 O O . TYR A 1 97 ? 14.545 -7.559 -13.982 1.00 89.75 97 TYR A O 1
ATOM 791 N N . LYS A 1 98 ? 15.579 -5.800 -14.946 1.00 88.94 98 LYS A N 1
ATOM 792 C CA . LYS A 1 98 ? 15.803 -5.054 -13.698 1.00 88.94 98 LYS A CA 1
ATOM 793 C C . LYS A 1 98 ? 14.488 -4.759 -12.989 1.00 88.94 98 LYS A C 1
ATOM 795 O O . LYS A 1 98 ? 14.328 -5.178 -11.857 1.00 88.94 98 LYS A O 1
ATOM 800 N N . PHE A 1 99 ? 13.510 -4.190 -13.691 1.00 85.00 99 PHE A N 1
ATOM 801 C CA . PHE A 1 99 ? 12.186 -3.908 -13.140 1.00 85.00 99 PHE A CA 1
ATOM 802 C C . PHE A 1 99 ? 11.528 -5.157 -12.541 1.00 85.00 99 PHE A C 1
ATOM 804 O O . PHE A 1 99 ? 11.065 -5.135 -11.406 1.00 85.00 99 PHE A O 1
ATOM 811 N N . THR A 1 100 ? 11.525 -6.272 -13.276 1.00 85.44 100 THR A N 1
ATOM 812 C CA . THR A 1 100 ? 10.931 -7.530 -12.796 1.00 85.44 100 THR A CA 1
ATOM 813 C C . THR A 1 100 ? 11.678 -8.076 -11.581 1.00 85.44 100 THR A C 1
ATOM 815 O O . THR A 1 100 ? 11.050 -8.554 -10.635 1.00 85.44 100 THR A O 1
ATOM 818 N N . LYS A 1 101 ? 13.013 -7.997 -11.585 1.00 90.19 101 LYS A N 1
ATOM 819 C CA . LYS A 1 101 ? 13.853 -8.409 -10.460 1.00 90.19 101 LYS A CA 1
ATOM 820 C C . LYS A 1 101 ? 13.588 -7.547 -9.226 1.00 90.19 101 LYS A C 1
ATOM 822 O O . LYS A 1 101 ? 13.381 -8.109 -8.158 1.00 90.19 101 LYS A O 1
ATOM 827 N N . ASP A 1 102 ? 13.540 -6.231 -9.384 1.00 87.06 102 ASP A N 1
ATOM 828 C CA . ASP A 1 102 ? 13.325 -5.283 -8.293 1.00 87.06 102 ASP A CA 1
ATOM 829 C C . ASP A 1 102 ? 11.927 -5.477 -7.684 1.00 87.06 102 ASP A C 1
ATOM 831 O O . ASP A 1 102 ? 11.797 -5.590 -6.469 1.00 87.06 102 ASP A O 1
ATOM 835 N N . ILE A 1 103 ? 10.888 -5.654 -8.513 1.00 78.56 103 ILE A N 1
ATOM 836 C CA . ILE A 1 103 ? 9.535 -6.012 -8.044 1.00 78.56 103 ILE A CA 1
ATOM 837 C C . ILE A 1 103 ? 9.547 -7.343 -7.282 1.00 78.56 103 ILE A C 1
ATOM 839 O O . ILE A 1 103 ? 8.900 -7.460 -6.243 1.00 78.56 103 ILE A O 1
ATOM 843 N N . SER A 1 104 ? 10.279 -8.346 -7.773 1.00 82.88 104 SER A N 1
ATOM 844 C CA . SER A 1 104 ? 10.362 -9.660 -7.120 1.00 82.88 104 SER A CA 1
ATOM 845 C C . SER A 1 104 ? 11.112 -9.596 -5.786 1.00 82.88 104 SER A C 1
ATOM 847 O O . SER A 1 104 ? 10.731 -10.275 -4.837 1.00 82.88 104 SER A O 1
ATOM 849 N N . GLU A 1 105 ? 12.155 -8.770 -5.685 1.00 85.81 105 GLU A N 1
ATOM 850 C CA . GLU A 1 105 ? 12.896 -8.549 -4.441 1.00 85.81 105 GLU A CA 1
ATOM 851 C C . GLU A 1 105 ? 12.052 -7.784 -3.418 1.00 85.81 105 GLU A C 1
ATOM 853 O O . GLU A 1 105 ? 11.992 -8.182 -2.253 1.00 85.81 105 GLU A O 1
ATOM 858 N N . ILE A 1 106 ? 11.354 -6.732 -3.855 1.00 82.19 106 ILE A N 1
ATOM 859 C CA . ILE A 1 106 ? 10.404 -5.990 -3.021 1.00 82.19 106 ILE A CA 1
ATOM 860 C C . ILE A 1 106 ? 9.317 -6.939 -2.511 1.00 82.19 106 ILE A C 1
ATOM 862 O O . ILE A 1 106 ? 9.064 -6.976 -1.310 1.00 82.19 106 ILE A O 1
ATOM 866 N N . LEU A 1 107 ? 8.729 -7.764 -3.383 1.00 77.25 107 LEU A N 1
ATOM 867 C CA . LEU A 1 107 ? 7.711 -8.740 -2.996 1.00 77.25 107 LEU A CA 1
ATOM 868 C C . LEU A 1 107 ? 8.254 -9.776 -2.001 1.00 77.25 107 LEU A C 1
ATOM 870 O O . LEU A 1 107 ? 7.580 -10.075 -1.023 1.00 77.25 107 LEU A O 1
ATOM 874 N N . GLY A 1 108 ? 9.481 -10.267 -2.196 1.00 80.19 108 GLY A N 1
ATOM 875 C CA . GLY A 1 108 ? 10.128 -11.190 -1.260 1.00 80.19 108 GLY A CA 1
ATOM 876 C C . GLY A 1 108 ? 10.435 -10.554 0.101 1.00 80.19 108 GLY A C 1
ATOM 877 O O . GLY A 1 108 ? 10.256 -11.191 1.137 1.00 80.19 108 GLY A O 1
ATOM 878 N N . ARG A 1 109 ? 10.844 -9.279 0.130 1.00 84.69 109 ARG A N 1
ATOM 879 C CA . ARG A 1 109 ? 11.066 -8.522 1.375 1.00 84.69 109 ARG A CA 1
ATOM 880 C C . ARG A 1 109 ? 9.755 -8.238 2.103 1.00 84.69 109 ARG A C 1
ATOM 882 O O . ARG A 1 109 ? 9.706 -8.329 3.326 1.00 84.69 109 ARG A O 1
ATOM 889 N N . ILE A 1 110 ? 8.700 -7.934 1.353 1.00 75.38 110 ILE A N 1
ATOM 890 C CA . ILE A 1 110 ? 7.332 -7.782 1.848 1.00 75.38 110 ILE A CA 1
ATOM 891 C C . ILE A 1 110 ? 6.852 -9.112 2.436 1.00 75.38 110 ILE A C 1
ATOM 893 O O . ILE A 1 110 ? 6.430 -9.136 3.584 1.00 75.38 110 ILE A O 1
ATOM 897 N N . GLU A 1 111 ? 6.979 -10.230 1.723 1.00 75.06 111 GLU A N 1
ATOM 898 C CA . GLU A 1 111 ? 6.587 -11.556 2.216 1.00 75.06 111 GLU A CA 1
ATOM 899 C C . GLU A 1 111 ? 7.351 -11.945 3.490 1.00 75.06 111 GLU A C 1
ATOM 901 O O . GLU A 1 111 ? 6.737 -12.390 4.460 1.00 75.06 111 GLU A O 1
ATOM 906 N N . ALA A 1 112 ? 8.663 -11.696 3.541 1.00 76.69 112 ALA A N 1
ATOM 907 C CA . ALA A 1 112 ? 9.468 -11.918 4.739 1.00 76.69 112 ALA A CA 1
ATOM 908 C C . ALA A 1 112 ? 9.039 -11.005 5.903 1.00 76.69 112 ALA A C 1
ATOM 910 O O . ALA A 1 112 ? 8.838 -11.478 7.021 1.00 76.69 112 ALA A O 1
ATOM 911 N N . GLY A 1 113 ? 8.834 -9.711 5.639 1.00 75.06 113 GLY A N 1
ATOM 912 C CA . GLY A 1 113 ? 8.433 -8.727 6.645 1.00 75.06 113 GLY A CA 1
ATOM 913 C C . GLY A 1 113 ? 7.017 -8.948 7.182 1.00 75.06 113 GLY A C 1
ATOM 914 O O . GLY A 1 113 ? 6.787 -8.813 8.383 1.00 75.06 113 GLY A O 1
ATOM 915 N N . PHE A 1 114 ? 6.066 -9.323 6.326 1.00 68.88 114 PHE A N 1
ATOM 916 C CA . PHE A 1 114 ? 4.706 -9.678 6.732 1.00 68.88 114 PHE A CA 1
ATOM 917 C C . PHE A 1 114 ? 4.662 -11.045 7.415 1.00 68.88 114 PHE A C 1
ATOM 919 O O . PHE A 1 114 ? 3.986 -11.178 8.431 1.00 68.88 114 PHE A O 1
ATOM 926 N N . GLY A 1 115 ? 5.401 -12.039 6.920 1.00 72.88 115 GLY A N 1
ATOM 927 C CA . GLY A 1 115 ? 5.466 -13.373 7.516 1.00 72.88 115 GLY A CA 1
ATOM 928 C C . GLY A 1 115 ? 6.040 -13.358 8.933 1.00 72.88 115 GLY A C 1
ATOM 929 O O . GLY A 1 115 ? 5.464 -13.957 9.839 1.00 72.88 115 GLY A O 1
ATOM 930 N N . GLU A 1 116 ? 7.127 -12.617 9.158 1.00 71.00 116 GLU A N 1
ATOM 931 C CA . GLU A 1 116 ? 7.741 -12.482 10.482 1.00 71.00 116 GLU A CA 1
ATOM 932 C C . GLU A 1 116 ? 6.856 -11.677 11.446 1.00 71.00 116 GLU A C 1
ATOM 934 O O . GLU A 1 116 ? 6.630 -12.105 12.580 1.00 71.00 116 GLU A O 1
ATOM 939 N N . LYS A 1 117 ? 6.270 -10.559 10.990 1.00 68.50 117 LYS A N 1
ATOM 940 C CA . LYS A 1 117 ? 5.361 -9.746 11.814 1.00 68.50 117 LYS A CA 1
ATOM 941 C C . LYS A 1 117 ? 4.064 -10.484 12.163 1.00 68.50 117 LYS A C 1
ATOM 943 O O . LYS A 1 117 ? 3.592 -10.342 13.288 1.00 68.50 117 LYS A O 1
ATOM 948 N N . LEU A 1 118 ? 3.509 -11.289 11.250 1.00 62.31 118 LEU A N 1
ATOM 949 C CA . LEU A 1 118 ? 2.331 -12.127 11.515 1.00 62.31 118 LEU A CA 1
ATOM 950 C C . LEU A 1 118 ? 2.647 -13.265 12.488 1.00 62.31 118 LEU A C 1
ATOM 952 O O . LEU A 1 118 ? 1.854 -13.523 13.389 1.00 62.31 118 LEU A O 1
ATOM 956 N N . LYS A 1 119 ? 3.817 -13.897 12.362 1.00 68.06 119 LYS A N 1
ATOM 957 C CA . LYS A 1 119 ? 4.263 -14.938 13.294 1.00 68.06 119 LYS A CA 1
ATOM 958 C C . LYS A 1 119 ? 4.464 -14.389 14.711 1.00 68.06 119 LYS A C 1
ATOM 960 O O . LYS A 1 119 ? 3.983 -14.976 15.673 1.00 68.06 119 LYS A O 1
ATOM 965 N N . HIS A 1 120 ? 5.098 -13.224 14.837 1.00 62.06 120 HIS A N 1
ATOM 966 C CA . HIS A 1 120 ? 5.242 -12.526 16.118 1.00 62.06 120 HIS A CA 1
ATOM 967 C C . HIS A 1 120 ? 3.886 -12.099 16.713 1.00 62.06 120 HIS A C 1
ATOM 969 O O . HIS A 1 120 ? 3.707 -12.151 17.928 1.00 62.06 120 HIS A O 1
ATOM 975 N N . LEU A 1 121 ? 2.921 -11.689 15.881 1.00 59.09 121 LEU A N 1
ATOM 976 C CA . LEU A 1 121 ? 1.574 -11.338 16.344 1.00 59.09 121 LEU A CA 1
ATOM 977 C C . LEU A 1 121 ? 0.810 -12.556 16.884 1.00 59.09 121 LEU A C 1
ATOM 979 O O . LEU A 1 121 ? 0.102 -12.417 17.877 1.00 59.09 121 LEU A O 1
ATOM 983 N N . ASP A 1 122 ? 0.980 -13.733 16.284 1.00 62.56 122 ASP A N 1
ATOM 984 C CA . ASP A 1 122 ? 0.370 -14.989 16.748 1.00 62.56 122 ASP A CA 1
ATOM 985 C C . ASP A 1 122 ? 0.982 -15.469 18.085 1.00 62.56 122 ASP A C 1
ATOM 987 O O . ASP A 1 122 ? 0.277 -15.799 19.046 1.00 62.56 122 ASP A O 1
ATOM 991 N N . GLU A 1 123 ? 2.313 -15.396 18.199 1.00 62.12 123 GLU A N 1
ATOM 992 C CA . GLU A 1 123 ? 3.054 -15.759 19.415 1.00 62.12 123 GLU A CA 1
ATOM 993 C C . GLU A 1 123 ? 2.801 -14.770 20.573 1.00 62.12 123 GLU A C 1
ATOM 995 O O . GLU A 1 123 ? 2.600 -15.180 21.721 1.00 62.12 123 GLU A O 1
ATOM 1000 N N . GLY A 1 124 ? 2.743 -13.464 20.286 1.00 56.97 124 GLY A N 1
ATOM 1001 C CA . GLY A 1 124 ? 2.451 -12.421 21.273 1.00 56.97 124 GLY A CA 1
ATOM 1002 C C . GLY A 1 124 ? 1.005 -12.440 21.780 1.00 56.97 124 GLY A C 1
ATOM 1003 O O . GLY A 1 124 ? 0.762 -12.140 22.950 1.00 56.97 124 GLY A O 1
ATOM 1004 N N . TYR A 1 125 ? 0.044 -12.838 20.937 1.00 47.44 125 TYR A N 1
ATOM 1005 C CA . TYR A 1 125 ? -1.372 -12.939 21.306 1.00 47.44 125 TYR A CA 1
ATOM 1006 C C . TYR A 1 125 ? -1.631 -14.098 22.274 1.00 47.44 125 TYR A C 1
ATOM 1008 O O . TYR A 1 125 ? -2.334 -13.929 23.271 1.00 47.44 125 TYR A O 1
ATOM 1016 N N . THR A 1 126 ? -0.986 -15.244 22.046 1.00 55.91 126 THR A N 1
ATOM 1017 C CA . THR A 1 126 ? -1.127 -16.427 22.908 1.00 55.91 126 THR A CA 1
ATOM 1018 C C . THR A 1 126 ? -0.631 -16.148 24.335 1.00 55.91 126 THR A C 1
ATOM 1020 O O . THR A 1 126 ? -1.289 -16.506 25.307 1.00 55.91 126 THR A O 1
ATOM 1023 N N . GLY A 1 127 ? 0.477 -15.412 24.486 1.00 52.03 127 GLY A N 1
ATOM 1024 C CA . GLY A 1 127 ? 1.028 -15.060 25.802 1.00 52.03 127 GLY A CA 1
ATOM 1025 C C . GLY A 1 127 ? 0.287 -13.946 26.557 1.00 52.03 127 GLY A C 1
ATOM 1026 O O . GLY A 1 127 ? 0.469 -13.813 27.769 1.00 52.03 127 GLY A O 1
ATOM 1027 N N . LEU A 1 128 ? -0.523 -13.135 25.868 1.00 48.34 128 LEU A N 1
ATOM 1028 C CA . LEU A 1 128 ? -1.335 -12.072 26.476 1.00 48.34 128 LEU A CA 1
ATOM 1029 C C . LEU A 1 128 ? -2.688 -12.593 26.970 1.00 48.34 128 LEU A C 1
ATOM 1031 O O . LEU A 1 128 ? -3.128 -12.178 28.041 1.00 48.34 128 LEU A O 1
ATOM 1035 N N . VAL A 1 129 ? -3.299 -13.538 26.249 1.00 54.41 129 VAL A N 1
ATOM 1036 C CA . VAL A 1 129 ? -4.540 -14.212 26.673 1.00 54.41 129 VAL A CA 1
ATOM 1037 C C . VAL A 1 129 ? -4.336 -14.951 28.002 1.00 54.41 129 VAL A C 1
ATOM 1039 O O . VAL A 1 129 ? -5.153 -14.806 28.907 1.00 54.41 129 VAL A O 1
ATOM 1042 N N . ASP A 1 130 ? -3.195 -15.620 28.184 1.00 51.44 130 ASP A N 1
ATOM 1043 C CA . ASP A 1 130 ? -2.884 -16.352 29.422 1.00 51.44 130 ASP A CA 1
ATOM 1044 C C . ASP A 1 130 ? -2.572 -15.446 30.630 1.00 51.44 130 ASP A C 1
ATOM 1046 O O . ASP A 1 130 ? -2.630 -15.888 31.778 1.00 51.44 130 ASP A O 1
ATOM 1050 N N . LYS A 1 131 ? -2.215 -14.174 30.401 1.00 49.28 131 LYS A N 1
ATOM 1051 C CA . LYS A 1 131 ? -1.824 -13.236 31.471 1.00 49.28 131 LYS A CA 1
ATOM 1052 C C . LYS A 1 131 ? -2.936 -12.290 31.904 1.00 49.28 131 LYS A C 1
ATOM 1054 O O . LYS A 1 131 ? -2.848 -11.748 33.003 1.00 49.28 131 LYS A O 1
ATOM 1059 N N . PHE A 1 132 ? -3.959 -12.096 31.076 1.00 44.91 132 PHE A N 1
ATOM 1060 C CA . PHE A 1 132 ? -5.076 -11.198 31.377 1.00 44.91 132 PHE A CA 1
ATOM 1061 C C . PHE A 1 132 ? -6.229 -11.860 32.138 1.00 44.91 132 PHE A C 1
ATOM 1063 O O . PHE A 1 132 ? -7.077 -11.156 32.680 1.00 44.91 132 PHE A O 1
ATOM 1070 N N . ASP A 1 133 ? -6.225 -13.188 32.266 1.00 48.56 133 ASP A N 1
ATOM 1071 C CA . ASP A 1 133 ? -7.187 -13.915 33.108 1.00 48.56 133 ASP A CA 1
ATOM 1072 C C . ASP A 1 133 ? -6.911 -13.735 34.623 1.00 48.56 133 ASP A C 1
ATOM 1074 O O . ASP A 1 133 ? -7.681 -14.176 35.476 1.00 48.56 133 ASP A O 1
ATOM 1078 N N . ALA A 1 134 ? -5.816 -13.052 34.988 1.00 43.66 134 ALA A N 1
ATOM 1079 C CA . ALA A 1 134 ? -5.412 -12.805 36.367 1.00 43.66 134 ALA A CA 1
ATOM 1080 C C . ALA A 1 134 ? -5.409 -11.300 36.700 1.00 43.66 134 ALA A C 1
ATOM 1082 O O . ALA A 1 134 ? -4.478 -10.578 36.358 1.00 43.66 134 ALA A O 1
ATOM 1083 N N . ASN A 1 135 ? -6.415 -10.876 37.473 1.00 41.31 135 ASN A N 1
ATOM 1084 C CA . ASN A 1 135 ? -6.590 -9.568 38.133 1.00 41.31 135 ASN A CA 1
ATOM 1085 C C . ASN A 1 135 ? -7.227 -8.434 37.313 1.00 41.31 135 ASN A C 1
ATOM 1087 O O . ASN A 1 135 ? -6.579 -7.462 36.933 1.00 41.31 135 ASN A O 1
ATOM 1091 N N . SER A 1 136 ? -8.557 -8.492 37.213 1.00 40.00 136 SER A N 1
ATOM 1092 C CA . SER A 1 136 ? -9.417 -7.331 36.975 1.00 40.00 136 SER A CA 1
ATOM 1093 C C . SER A 1 136 ? -9.964 -6.812 38.309 1.00 40.00 136 SER A C 1
ATOM 1095 O O . SER A 1 136 ? -10.571 -7.577 39.060 1.00 40.00 136 SER A O 1
ATOM 1097 N N . PHE A 1 137 ? -9.758 -5.529 38.623 1.00 39.44 137 PHE A N 1
ATOM 1098 C CA . PHE A 1 137 ? -10.530 -4.839 39.661 1.00 39.44 137 PHE A CA 1
ATOM 1099 C C . PHE A 1 137 ? -10.717 -3.351 39.317 1.00 39.44 137 PHE A C 1
ATOM 1101 O O . PHE A 1 137 ? -9.786 -2.561 39.418 1.00 39.44 137 PHE A O 1
ATOM 1108 N N . SER A 1 138 ? -11.958 -3.020 38.937 1.00 43.44 138 SER A N 1
AT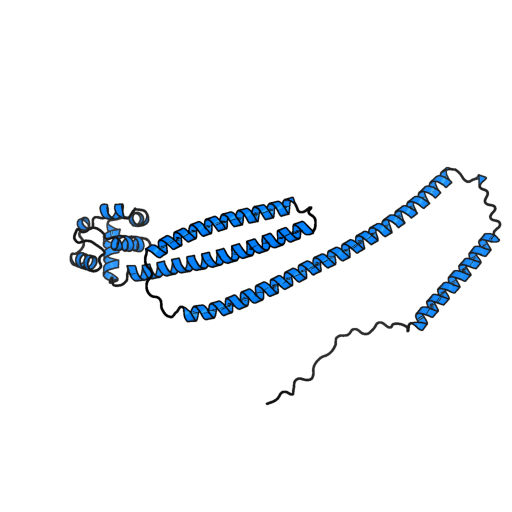OM 1109 C CA . SER A 1 138 ? -12.659 -1.727 39.045 1.00 43.44 138 SER A CA 1
ATOM 1110 C C . SER A 1 138 ? -11.945 -0.469 38.510 1.00 43.44 138 SER A C 1
ATOM 1112 O O . SER A 1 138 ? -11.145 0.152 39.212 1.00 43.44 138 SER A O 1
ATOM 1114 N N . LYS A 1 139 ? -12.361 -0.007 37.325 1.00 48.72 139 LYS A N 1
ATOM 1115 C CA . LYS A 1 139 ? -12.156 1.371 36.843 1.00 48.72 139 LYS A CA 1
ATOM 1116 C C . LYS A 1 139 ? -13.501 2.098 36.717 1.00 48.72 139 LYS A C 1
ATOM 1118 O O . LYS A 1 139 ? -14.528 1.452 36.515 1.00 48.72 139 LYS A O 1
ATOM 1123 N N . SER A 1 140 ? -13.502 3.413 36.943 1.00 56.00 140 SER A N 1
ATOM 1124 C CA . SER A 1 140 ? -14.695 4.247 37.162 1.00 56.00 140 SER A CA 1
ATOM 1125 C C . SER A 1 140 ? -15.266 4.865 35.872 1.00 56.00 140 SER A C 1
ATOM 1127 O O . SER A 1 140 ? -14.574 5.006 34.871 1.00 56.00 140 SER A O 1
ATOM 1129 N N . GLU A 1 141 ? -16.544 5.267 35.925 1.00 51.03 141 GLU A N 1
ATOM 1130 C CA . GLU A 1 141 ? -17.376 5.817 34.827 1.00 51.03 141 GLU A CA 1
ATOM 1131 C C . GLU A 1 141 ? -16.741 7.020 34.086 1.00 51.03 141 GLU A C 1
ATOM 1133 O O . GLU A 1 141 ? -17.014 7.221 32.908 1.00 51.03 141 GLU A O 1
ATOM 1138 N N . GLN A 1 142 ? -15.859 7.785 34.742 1.00 52.72 142 GLN A N 1
ATOM 1139 C CA . GLN A 1 142 ? -15.142 8.914 34.128 1.00 52.72 142 GLN A CA 1
ATOM 1140 C C . GLN A 1 142 ? -14.051 8.482 33.140 1.00 52.72 142 GLN A C 1
ATOM 1142 O O . GLN A 1 142 ? -13.821 9.183 32.162 1.00 52.72 142 GLN A O 1
ATOM 1147 N N . GLU A 1 143 ? -13.412 7.330 33.356 1.00 56.84 143 GLU A N 1
ATOM 1148 C CA . GLU A 1 143 ? -12.351 6.847 32.459 1.00 56.84 143 GLU A CA 1
ATOM 1149 C C . GLU A 1 143 ? -12.920 6.349 31.119 1.00 56.84 143 GLU A C 1
ATOM 1151 O O . GLU A 1 143 ? -12.226 6.355 30.108 1.00 56.84 143 GLU A O 1
ATOM 1156 N N . ILE A 1 144 ? -14.200 5.959 31.090 1.00 53.59 144 ILE A N 1
ATOM 1157 C CA . ILE A 1 144 ? -14.888 5.496 29.875 1.00 53.59 144 ILE A CA 1
ATOM 1158 C C . ILE A 1 144 ? -15.286 6.684 28.989 1.00 53.59 144 ILE A C 1
ATOM 1160 O O . ILE A 1 144 ? -15.090 6.640 27.779 1.00 53.59 144 ILE A O 1
ATOM 1164 N N . GLU A 1 145 ? -15.799 7.764 29.586 1.00 62.47 145 GLU A N 1
ATOM 1165 C CA . GLU A 1 145 ? -16.180 8.977 28.847 1.00 62.47 145 GLU A CA 1
ATOM 1166 C C . GLU A 1 145 ? -14.951 9.699 28.263 1.00 62.47 145 GLU A C 1
ATOM 1168 O O . GLU A 1 145 ? -15.014 10.256 27.167 1.00 62.47 145 GLU A O 1
ATOM 1173 N N . GLU A 1 146 ? -13.807 9.649 28.953 1.00 67.62 146 GLU A N 1
ATOM 1174 C CA . GLU A 1 146 ? -12.529 10.135 28.420 1.00 67.62 146 GLU A CA 1
ATOM 1175 C C . GLU A 1 146 ? -12.035 9.266 27.250 1.00 67.62 146 GLU A C 1
ATOM 1177 O O . GLU A 1 146 ? -11.665 9.810 26.209 1.00 67.62 146 GLU A O 1
ATOM 1182 N N . ALA A 1 147 ? -12.137 7.936 27.359 1.00 62.94 147 ALA A N 1
ATOM 1183 C CA . ALA A 1 147 ? -11.747 7.011 26.293 1.00 62.94 147 ALA A CA 1
ATOM 1184 C C . ALA A 1 147 ? -12.620 7.129 25.024 1.00 62.94 147 ALA A C 1
ATOM 1186 O O . ALA A 1 147 ? -12.107 7.021 23.910 1.00 62.94 147 ALA A O 1
ATOM 1187 N N . GLU A 1 148 ? -13.927 7.388 25.151 1.00 58.25 148 GLU A N 1
ATOM 1188 C CA . GLU A 1 148 ? -14.803 7.647 23.992 1.00 58.25 148 GLU A CA 1
ATOM 1189 C C . GLU A 1 148 ? -14.439 8.945 23.263 1.00 58.25 148 GLU A C 1
ATOM 1191 O O . GLU A 1 148 ? -14.526 9.036 22.035 1.00 58.25 148 GLU A O 1
ATOM 1196 N N . LYS A 1 149 ? -14.018 9.961 24.016 1.00 73.19 149 LYS A N 1
ATOM 1197 C CA . LYS A 1 149 ? -13.628 11.252 23.456 1.00 73.19 149 LYS A CA 1
ATOM 1198 C C . LYS A 1 149 ? -12.290 11.166 22.728 1.00 73.19 149 LYS A C 1
ATOM 1200 O O . LYS A 1 149 ? -12.170 11.697 21.625 1.00 73.19 149 LYS A O 1
ATOM 1205 N N . GLU A 1 150 ? -11.329 10.450 23.310 1.00 70.25 150 GLU A N 1
ATOM 1206 C CA . GLU A 1 150 ? -10.066 10.111 22.649 1.00 70.25 150 GLU A CA 1
ATOM 1207 C C . GLU A 1 150 ? -10.319 9.304 21.3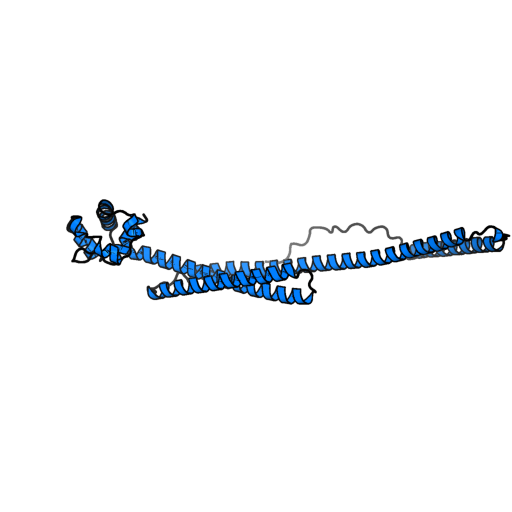71 1.00 70.25 150 GLU A C 1
ATOM 1209 O O . GLU A 1 150 ? -9.750 9.614 20.330 1.00 70.25 150 GLU A O 1
ATOM 1214 N N . PHE A 1 151 ? -11.258 8.354 21.393 1.00 65.56 151 PHE A N 1
ATOM 1215 C CA . PHE A 1 151 ? -11.609 7.557 20.218 1.00 65.56 151 PHE A CA 1
ATOM 1216 C C . PHE A 1 151 ? -12.136 8.388 19.035 1.00 65.56 151 PHE A C 1
ATOM 1218 O O . PHE A 1 151 ? -11.739 8.150 17.892 1.00 65.56 151 PHE A O 1
ATOM 1225 N N . GLU A 1 152 ? -13.024 9.360 19.269 1.00 70.38 152 GLU A N 1
ATOM 1226 C CA . GLU A 1 152 ? -13.510 10.234 18.188 1.00 70.38 152 GLU A CA 1
ATOM 1227 C C . GLU A 1 152 ? -12.432 11.212 17.689 1.00 70.38 152 GLU A C 1
ATOM 1229 O O . GLU A 1 152 ? -12.378 11.497 16.490 1.00 70.38 152 GLU A O 1
ATOM 1234 N N . GLU A 1 153 ? -11.522 11.677 18.552 1.00 77.75 153 GLU A N 1
ATOM 1235 C CA . GLU A 1 153 ? -10.362 12.467 18.115 1.00 77.75 153 GLU A CA 1
ATOM 1236 C C . GLU A 1 153 ? -9.388 11.637 17.261 1.00 77.75 153 GLU A C 1
ATOM 1238 O O . GLU A 1 153 ? -8.933 12.103 16.211 1.00 77.75 153 GLU A O 1
ATOM 1243 N N . GLU A 1 154 ? -9.110 10.394 17.658 1.00 68.12 154 GLU A N 1
ATOM 1244 C CA . GLU A 1 154 ? -8.261 9.450 16.919 1.00 68.12 154 GLU A CA 1
ATOM 1245 C C . GLU A 1 154 ? -8.856 9.133 15.539 1.00 68.12 154 GLU A C 1
ATOM 1247 O O . GLU A 1 154 ? -8.157 9.094 14.526 1.00 68.12 154 GLU A O 1
ATOM 1252 N N . LYS A 1 155 ? -10.180 8.965 15.474 1.00 66.19 155 LYS A N 1
ATOM 1253 C CA . LYS A 1 155 ? -10.920 8.706 14.236 1.00 66.19 155 LYS A CA 1
ATOM 1254 C C . LYS A 1 155 ? -10.893 9.900 13.283 1.00 66.19 155 LYS A C 1
ATOM 1256 O O . LYS A 1 155 ? -10.678 9.708 12.088 1.00 66.19 155 LYS A O 1
ATOM 1261 N N . ALA A 1 156 ? -11.047 11.121 13.796 1.00 79.12 156 ALA A N 1
ATOM 1262 C CA . ALA A 1 156 ? -10.904 12.335 12.994 1.00 79.12 156 ALA A CA 1
ATOM 1263 C C . ALA A 1 156 ? -9.474 12.501 12.444 1.00 79.12 156 ALA A C 1
ATOM 1265 O O . ALA A 1 156 ? -9.296 12.897 11.291 1.00 79.12 156 ALA A O 1
ATOM 1266 N N . ARG A 1 157 ? -8.446 12.152 13.231 1.00 75.81 157 ARG A N 1
ATOM 1267 C CA . ARG A 1 157 ? -7.052 12.126 12.754 1.00 75.81 157 ARG A CA 1
ATOM 1268 C C . ARG A 1 157 ? -6.843 11.073 11.670 1.00 75.81 157 ARG A C 1
ATOM 1270 O O . ARG A 1 157 ? -6.231 11.374 10.650 1.00 75.81 157 ARG A O 1
ATOM 1277 N N . LEU A 1 158 ? -7.408 9.881 11.850 1.00 65.44 158 LEU A N 1
ATOM 1278 C CA . LEU A 1 158 ? -7.349 8.805 10.863 1.00 65.44 158 LEU A CA 1
ATOM 1279 C C . LEU A 1 158 ? -8.010 9.209 9.535 1.00 65.44 158 LEU A C 1
ATOM 1281 O O . LEU A 1 158 ? -7.465 8.923 8.471 1.00 65.44 158 LEU A O 1
ATOM 1285 N N . GLU A 1 159 ? -9.162 9.881 9.576 1.00 74.75 159 GLU A N 1
ATOM 1286 C CA . GLU A 1 159 ? -9.830 10.391 8.370 1.00 74.75 159 GLU A CA 1
ATOM 1287 C C . GLU A 1 159 ? -8.976 11.437 7.640 1.00 74.75 159 GLU A C 1
ATOM 1289 O O . GLU A 1 159 ? -8.813 11.338 6.423 1.00 74.75 159 GLU A O 1
ATOM 1294 N N . ALA A 1 160 ? -8.359 12.372 8.371 1.00 82.62 160 ALA A N 1
ATOM 1295 C CA . ALA A 1 160 ? -7.454 13.365 7.789 1.00 82.62 160 ALA A CA 1
ATOM 1296 C C . ALA A 1 160 ? -6.212 12.721 7.143 1.00 82.62 160 ALA A C 1
ATOM 1298 O O . ALA A 1 160 ? -5.773 13.132 6.070 1.00 82.62 160 ALA A O 1
ATOM 1299 N N . GLU A 1 161 ? -5.665 11.675 7.760 1.00 73.31 161 GLU A N 1
ATOM 1300 C CA . GLU A 1 161 ? -4.488 10.958 7.261 1.00 73.31 161 GLU A CA 1
ATOM 1301 C C . GLU A 1 161 ? -4.805 10.103 6.022 1.00 73.31 161 GLU A C 1
ATOM 1303 O O . GLU A 1 161 ? -4.001 10.005 5.092 1.00 73.31 161 GLU A O 1
ATOM 1308 N N . ILE A 1 162 ? -6.019 9.547 5.949 1.00 70.50 162 ILE A N 1
ATOM 1309 C CA . ILE A 1 162 ? -6.538 8.882 4.745 1.00 70.50 162 ILE A CA 1
ATOM 1310 C C . ILE A 1 162 ? -6.713 9.890 3.602 1.00 70.50 162 ILE A C 1
ATOM 1312 O O . ILE A 1 162 ? -6.402 9.576 2.450 1.00 70.50 162 ILE A O 1
ATOM 1316 N N . GLU A 1 163 ? -7.196 11.096 3.897 1.00 81.44 163 GLU A N 1
ATOM 1317 C CA . GLU A 1 163 ? -7.356 12.160 2.906 1.00 81.44 163 GLU A CA 1
ATOM 1318 C C . GLU A 1 163 ? -6.000 12.656 2.378 1.00 81.44 163 GLU A C 1
ATOM 1320 O O . GLU A 1 163 ? -5.815 12.795 1.166 1.00 81.44 163 GLU A O 1
ATOM 1325 N N . GLU A 1 164 ? -5.010 12.825 3.257 1.00 76.19 164 GLU A N 1
ATOM 1326 C CA . GLU A 1 164 ? -3.631 13.152 2.881 1.00 76.19 164 GLU A CA 1
ATOM 1327 C C . GLU A 1 164 ? -3.012 12.055 1.997 1.00 76.19 164 GLU A C 1
ATOM 1329 O O . GLU A 1 164 ? -2.454 12.341 0.935 1.00 76.19 164 GLU A O 1
ATOM 1334 N N . ARG A 1 165 ? -3.201 10.781 2.363 1.00 76.12 165 ARG A N 1
ATOM 1335 C CA . ARG A 1 165 ? -2.753 9.625 1.574 1.00 76.12 165 ARG A CA 1
ATOM 1336 C C . ARG A 1 165 ? -3.390 9.585 0.185 1.00 76.12 165 ARG A C 1
ATOM 1338 O O . ARG A 1 165 ? -2.710 9.272 -0.792 1.00 76.12 165 ARG A O 1
ATOM 1345 N N . ASN A 1 166 ? -4.674 9.920 0.070 1.00 72.88 166 ASN A N 1
ATOM 1346 C CA . ASN A 1 166 ? -5.350 10.011 -1.224 1.00 72.88 166 ASN A CA 1
ATOM 1347 C C . ASN A 1 166 ? -4.819 11.181 -2.066 1.00 72.88 166 ASN A C 1
ATOM 1349 O O . ASN A 1 166 ? -4.588 10.999 -3.258 1.00 72.88 166 ASN A O 1
ATOM 1353 N N . ASN A 1 167 ? -4.518 12.329 -1.454 1.00 82.06 167 ASN A N 1
ATOM 1354 C CA . ASN A 1 167 ? -3.872 13.455 -2.140 1.00 82.06 167 ASN A CA 1
ATOM 1355 C C . ASN A 1 167 ? -2.459 13.122 -2.645 1.00 82.06 167 ASN A C 1
ATOM 1357 O O . ASN A 1 167 ? -2.061 13.580 -3.720 1.00 82.06 167 ASN A O 1
ATOM 1361 N N . ILE A 1 168 ? -1.689 12.327 -1.896 1.00 76.81 168 ILE A N 1
ATOM 1362 C CA . ILE A 1 168 ? -0.378 11.830 -2.337 1.00 76.81 168 ILE A CA 1
ATOM 1363 C C . ILE A 1 168 ? -0.555 10.881 -3.525 1.00 76.81 168 ILE A C 1
ATOM 1365 O O . ILE A 1 168 ? 0.140 11.021 -4.529 1.00 76.81 168 ILE A O 1
ATOM 1369 N N . LEU A 1 169 ? -1.523 9.962 -3.456 1.00 68.62 169 LEU A N 1
ATOM 1370 C CA . LEU A 1 169 ? -1.826 9.024 -4.537 1.00 68.62 169 LEU A CA 1
ATOM 1371 C C . LEU A 1 169 ? -2.269 9.746 -5.822 1.00 68.62 169 LEU A C 1
ATOM 1373 O O . LEU A 1 169 ? -1.815 9.400 -6.912 1.00 68.62 169 LEU A O 1
ATOM 1377 N N . ASP A 1 170 ? -3.106 10.775 -5.691 1.00 74.50 170 ASP A N 1
ATOM 1378 C CA . ASP A 1 170 ? -3.546 11.617 -6.804 1.00 74.50 170 ASP A CA 1
ATOM 1379 C C . ASP A 1 170 ? -2.385 12.427 -7.390 1.00 74.50 170 ASP A C 1
ATOM 1381 O O . ASP A 1 170 ? -2.254 12.512 -8.614 1.00 74.50 170 ASP A O 1
ATOM 1385 N N . ASN A 1 171 ? -1.482 12.948 -6.552 1.00 73.88 171 ASN A N 1
ATOM 1386 C CA . ASN A 1 171 ? -0.246 13.573 -7.022 1.00 73.88 171 ASN A CA 1
ATOM 1387 C C . ASN A 1 171 ? 0.646 12.575 -7.766 1.00 73.88 171 ASN A C 1
ATOM 1389 O O . ASN A 1 171 ? 1.153 12.913 -8.830 1.00 73.88 171 ASN A O 1
ATOM 1393 N N . VAL A 1 172 ? 0.810 11.346 -7.266 1.00 64.06 172 VAL A N 1
ATOM 1394 C CA . VAL A 1 172 ? 1.579 10.278 -7.929 1.00 64.06 172 VAL A CA 1
ATOM 1395 C C . VAL A 1 172 ? 0.946 9.897 -9.270 1.00 64.06 172 VAL A C 1
ATOM 1397 O O . VAL A 1 172 ? 1.663 9.747 -10.257 1.00 64.06 172 VAL A O 1
ATOM 1400 N N . MET A 1 173 ? -0.386 9.799 -9.351 1.00 63.84 173 MET A N 1
ATOM 1401 C CA . MET A 1 173 ? -1.090 9.512 -10.606 1.00 63.84 173 MET A CA 1
ATOM 1402 C C . MET A 1 173 ? -0.974 10.655 -11.618 1.00 63.84 173 MET A C 1
ATOM 1404 O O . MET A 1 173 ? -0.714 10.402 -12.795 1.00 63.84 173 MET A O 1
ATOM 1408 N N . GLN A 1 174 ? -1.107 11.911 -11.181 1.00 64.69 174 GLN A N 1
ATOM 1409 C CA . GLN A 1 174 ? -0.905 13.083 -12.044 1.00 64.69 174 GLN A CA 1
ATOM 1410 C C . GLN A 1 174 ? 0.550 13.221 -12.498 1.00 64.69 174 GLN A C 1
ATOM 1412 O O . GLN A 1 174 ? 0.824 13.716 -13.591 1.00 64.69 174 GLN A O 1
ATOM 1417 N N . ARG A 1 175 ? 1.484 12.766 -11.664 1.00 58.25 175 ARG A N 1
ATOM 1418 C CA . ARG A 1 175 ? 2.923 12.893 -11.865 1.00 58.25 175 ARG A CA 1
ATOM 1419 C C . ARG A 1 175 ? 3.600 11.594 -12.305 1.00 58.25 175 ARG A C 1
ATOM 1421 O O . ARG A 1 175 ? 4.821 11.528 -12.313 1.00 58.25 175 ARG A O 1
ATOM 1428 N N . ALA A 1 176 ? 2.866 10.590 -12.781 1.00 54.41 176 ALA A N 1
ATOM 1429 C CA . ALA A 1 176 ? 3.413 9.336 -13.324 1.00 54.41 176 ALA A CA 1
ATOM 1430 C C . ALA A 1 176 ? 4.301 9.508 -14.591 1.00 54.41 176 ALA A C 1
ATOM 1432 O O . ALA A 1 176 ? 4.666 8.534 -15.246 1.00 54.41 176 ALA A O 1
ATOM 1433 N N . GLN A 1 177 ? 4.675 10.749 -14.925 1.00 57.16 177 GLN A N 1
ATOM 1434 C CA . GLN A 1 177 ? 5.763 11.138 -15.825 1.00 57.16 177 GLN A CA 1
ATOM 1435 C C . GLN A 1 177 ? 7.062 11.558 -15.089 1.00 57.16 177 GLN A C 1
ATOM 1437 O O . GLN A 1 177 ? 7.898 12.229 -15.693 1.00 57.16 177 GLN A O 1
ATOM 1442 N N . LEU A 1 178 ? 7.250 11.232 -13.804 1.00 57.53 178 LEU A N 1
ATOM 1443 C CA . LEU A 1 178 ? 8.401 11.709 -13.019 1.00 57.53 178 LEU A CA 1
ATOM 1444 C C . LEU A 1 178 ? 9.619 10.775 -12.992 1.00 57.53 178 LEU A C 1
ATOM 1446 O O . LEU A 1 178 ? 9.535 9.568 -13.214 1.00 57.53 178 LEU A O 1
ATOM 1450 N N . GLN A 1 179 ? 10.767 11.409 -12.737 1.00 62.00 179 GLN A N 1
ATOM 1451 C CA . GLN A 1 179 ? 12.108 10.829 -12.679 1.00 62.00 179 GLN A CA 1
ATOM 1452 C C . GLN A 1 179 ? 12.320 9.985 -11.410 1.00 62.00 179 GLN A C 1
ATOM 1454 O O . GLN A 1 179 ? 11.738 10.261 -10.365 1.00 62.00 179 GLN A O 1
ATOM 1459 N N . GLU A 1 180 ? 13.216 8.995 -11.504 1.00 61.06 180 GLU A N 1
ATOM 1460 C CA . GLU A 1 180 ? 13.457 7.927 -10.515 1.00 61.06 180 GLU A CA 1
ATOM 1461 C C . GLU A 1 180 ? 13.619 8.403 -9.053 1.00 61.06 180 GLU A C 1
ATOM 1463 O O . GLU A 1 180 ? 13.170 7.711 -8.149 1.00 61.06 180 GLU A O 1
ATOM 1468 N N . HIS A 1 181 ? 14.193 9.589 -8.809 1.00 61.56 181 HIS A N 1
ATOM 1469 C CA . HIS A 1 181 ? 14.482 10.067 -7.447 1.00 61.56 181 HIS A CA 1
ATOM 1470 C C . HIS A 1 181 ? 13.247 10.579 -6.680 1.00 61.56 181 HIS A C 1
ATOM 1472 O O . HIS A 1 181 ? 13.146 10.365 -5.479 1.00 61.56 181 HIS A O 1
ATOM 1478 N N . GLU A 1 182 ? 12.277 11.205 -7.359 1.00 58.81 182 GLU A N 1
ATOM 1479 C CA . GLU A 1 182 ? 11.052 11.701 -6.698 1.00 58.81 182 GLU A CA 1
ATOM 1480 C C . GLU A 1 182 ? 10.099 10.544 -6.377 1.00 58.81 182 GLU A C 1
ATOM 1482 O O . GLU A 1 182 ? 9.249 10.640 -5.498 1.00 58.81 182 GLU A O 1
ATOM 1487 N N . LYS A 1 183 ? 10.251 9.425 -7.091 1.00 67.62 183 LYS A N 1
ATOM 1488 C CA . LYS A 1 183 ? 9.498 8.195 -6.854 1.00 67.62 183 LYS A CA 1
ATOM 1489 C C . LYS A 1 183 ? 9.947 7.493 -5.572 1.00 67.62 183 LYS A C 1
ATOM 1491 O O . LYS A 1 183 ? 9.107 6.922 -4.888 1.00 67.62 183 LYS A O 1
ATOM 1496 N N . GLU A 1 184 ? 11.241 7.538 -5.266 1.00 71.88 184 GLU A N 1
ATOM 1497 C CA . GLU A 1 184 ? 11.822 6.922 -4.068 1.00 71.88 184 GLU A CA 1
ATOM 1498 C C . GLU A 1 184 ? 11.381 7.672 -2.799 1.00 71.88 184 GLU A C 1
ATOM 1500 O O . GLU A 1 184 ? 10.822 7.060 -1.896 1.00 71.88 184 GLU A O 1
ATOM 1505 N N . GLU A 1 185 ? 11.453 9.008 -2.793 1.00 76.44 185 GLU A N 1
ATOM 1506 C CA . GLU A 1 185 ? 10.980 9.841 -1.671 1.00 76.44 185 GLU A CA 1
ATOM 1507 C C . GLU A 1 185 ? 9.464 9.695 -1.414 1.00 76.44 185 GLU A C 1
ATOM 1509 O O . GLU A 1 185 ? 9.005 9.663 -0.270 1.00 76.44 185 GLU A O 1
ATOM 1514 N N . LEU A 1 186 ? 8.664 9.553 -2.479 1.00 68.00 186 LEU A N 1
ATOM 1515 C CA . LEU A 1 186 ? 7.218 9.342 -2.362 1.00 68.00 186 LEU A CA 1
ATOM 1516 C C . LEU A 1 186 ? 6.854 7.933 -1.880 1.00 68.00 186 LEU A C 1
ATOM 1518 O O . LEU A 1 186 ? 5.844 7.780 -1.192 1.00 68.00 186 LEU A O 1
ATOM 1522 N N . LEU A 1 187 ? 7.646 6.914 -2.228 1.00 75.81 187 LEU A N 1
ATOM 1523 C CA . LEU A 1 187 ? 7.463 5.553 -1.717 1.00 75.81 187 LEU A CA 1
ATOM 1524 C C . LEU A 1 187 ? 7.778 5.480 -0.222 1.00 75.81 187 LEU A C 1
ATOM 1526 O O . LEU A 1 187 ? 6.980 4.911 0.521 1.00 75.81 187 LEU A O 1
ATOM 1530 N N . ASP A 1 188 ? 8.860 6.123 0.217 1.00 80.94 188 ASP A N 1
ATOM 1531 C CA . ASP A 1 188 ? 9.230 6.197 1.634 1.00 80.94 188 ASP A CA 1
ATOM 1532 C C . ASP A 1 188 ? 8.141 6.902 2.460 1.00 80.94 188 ASP A C 1
ATOM 1534 O O . ASP A 1 188 ? 7.735 6.422 3.521 1.00 80.94 188 ASP A O 1
ATOM 1538 N N . SER A 1 189 ? 7.587 8.004 1.943 1.00 71.94 189 SER A N 1
ATOM 1539 C CA . SER A 1 189 ? 6.494 8.727 2.606 1.00 71.94 189 SER A CA 1
ATOM 1540 C C . SER A 1 189 ? 5.192 7.910 2.670 1.00 71.94 189 SER A C 1
ATOM 1542 O O . SER A 1 189 ? 4.484 7.941 3.681 1.00 71.94 189 SER A O 1
ATOM 1544 N N . LEU A 1 190 ? 4.885 7.132 1.625 1.00 76.94 190 LEU A N 1
ATOM 1545 C CA . LEU A 1 190 ? 3.749 6.202 1.610 1.00 76.94 190 LEU A CA 1
ATOM 1546 C C . LEU A 1 190 ? 3.915 5.081 2.642 1.00 76.94 190 LEU A C 1
ATOM 1548 O O . LEU A 1 190 ? 2.963 4.761 3.353 1.00 76.94 190 LEU A O 1
ATOM 1552 N N . GLU A 1 191 ? 5.115 4.511 2.752 1.00 80.31 191 GLU A N 1
ATOM 1553 C CA . GLU A 1 191 ? 5.414 3.453 3.718 1.00 80.31 191 GLU A CA 1
ATOM 1554 C C . GLU A 1 191 ? 5.328 3.961 5.166 1.00 80.31 191 GLU A C 1
ATOM 1556 O O . GLU A 1 191 ? 4.801 3.273 6.048 1.00 80.31 191 GLU A O 1
ATOM 1561 N N . GLU A 1 192 ? 5.789 5.183 5.433 1.00 84.19 192 GLU A N 1
ATOM 1562 C CA . GLU A 1 192 ? 5.666 5.798 6.754 1.00 84.19 192 GLU A CA 1
ATOM 1563 C C . GLU A 1 192 ? 4.195 6.012 7.148 1.00 84.19 192 GLU A C 1
ATOM 1565 O O . GLU A 1 192 ? 3.791 5.649 8.259 1.00 84.19 192 GLU A O 1
ATOM 1570 N N . LYS A 1 193 ? 3.368 6.511 6.222 1.00 76.06 193 LYS A N 1
ATOM 1571 C CA . LYS A 1 193 ? 1.933 6.728 6.458 1.00 76.06 193 LYS A CA 1
ATOM 1572 C C . LYS A 1 193 ? 1.153 5.422 6.618 1.00 76.06 193 LYS A C 1
ATOM 1574 O O . LYS A 1 193 ? 0.315 5.323 7.515 1.00 76.06 193 LYS A O 1
ATOM 1579 N N . ASP A 1 194 ? 1.464 4.381 5.847 1.00 71.00 194 ASP A N 1
ATOM 1580 C CA . ASP A 1 194 ? 0.841 3.060 6.013 1.00 71.00 194 ASP A CA 1
ATOM 1581 C C . ASP A 1 194 ? 1.181 2.434 7.381 1.00 71.00 194 ASP A C 1
ATOM 1583 O O . ASP A 1 194 ? 0.324 1.818 8.029 1.00 71.00 194 ASP A O 1
ATOM 1587 N N . ASN A 1 195 ? 2.405 2.642 7.876 1.00 83.38 195 ASN A N 1
ATOM 1588 C CA . ASN A 1 195 ? 2.800 2.208 9.217 1.00 83.38 195 ASN A CA 1
ATOM 1589 C C . ASN A 1 195 ? 2.049 2.967 10.325 1.00 83.38 195 ASN A C 1
ATOM 1591 O O . ASN A 1 195 ? 1.662 2.353 11.325 1.00 83.38 195 ASN A O 1
ATOM 1595 N N . GLN A 1 196 ? 1.819 4.272 10.159 1.00 78.12 196 GLN A N 1
ATOM 1596 C CA . GLN A 1 196 ? 1.039 5.081 11.105 1.00 78.12 196 GLN A CA 1
ATOM 1597 C C . GLN A 1 196 ? -0.434 4.643 11.128 1.00 78.12 196 GLN A C 1
ATOM 1599 O O . GLN A 1 196 ? -0.967 4.344 12.198 1.00 78.12 196 GLN A O 1
ATOM 1604 N N . ILE A 1 197 ? -1.050 4.441 9.959 1.00 77.62 197 ILE A N 1
ATOM 1605 C CA . ILE A 1 197 ? -2.425 3.929 9.833 1.00 77.62 197 ILE A CA 1
ATOM 1606 C C . ILE A 1 197 ? -2.576 2.551 10.492 1.00 77.62 197 ILE A C 1
ATOM 1608 O O . ILE A 1 197 ? -3.595 2.265 11.124 1.00 77.62 197 ILE A O 1
ATOM 1612 N N . SER A 1 198 ? -1.580 1.675 10.350 1.00 78.88 198 SER A N 1
ATOM 1613 C CA . SER A 1 198 ? -1.613 0.340 10.955 1.00 78.88 198 SER A CA 1
ATOM 1614 C C . SER A 1 198 ? -1.599 0.399 12.488 1.00 78.88 198 SER A C 1
ATOM 1616 O O . SER A 1 198 ? -2.401 -0.281 13.134 1.00 78.88 198 SER A O 1
ATOM 1618 N N . LYS A 1 199 ? -0.756 1.264 13.073 1.00 84.31 199 LYS A N 1
ATOM 1619 C CA . LYS A 1 199 ? -0.715 1.496 14.527 1.00 84.31 199 LYS A CA 1
ATOM 1620 C C . LYS A 1 199 ? -2.039 2.052 15.046 1.00 84.31 199 LYS A C 1
ATOM 1622 O O . LYS A 1 199 ? -2.622 1.464 15.952 1.00 84.31 199 LYS A O 1
ATOM 1627 N N . LEU A 1 200 ? -2.564 3.090 14.395 1.00 73.62 200 LEU A N 1
ATOM 1628 C CA . LEU A 1 200 ? -3.836 3.714 14.768 1.00 73.62 200 LEU A CA 1
ATOM 1629 C C . LEU A 1 200 ? -5.011 2.728 14.684 1.00 73.62 200 LEU A C 1
ATOM 1631 O O . LEU A 1 200 ? -5.850 2.666 15.578 1.00 73.62 200 LEU A O 1
ATOM 1635 N N . LYS A 1 201 ? -5.058 1.873 13.653 1.00 71.81 201 LYS A N 1
ATOM 1636 C CA . LYS A 1 201 ? -6.076 0.809 13.551 1.00 71.81 201 LYS A CA 1
ATOM 1637 C C . LYS A 1 201 ? -5.975 -0.215 14.677 1.00 71.81 201 LYS A C 1
ATOM 1639 O O . LYS A 1 201 ? -6.998 -0.742 15.120 1.00 71.81 201 LYS A O 1
ATOM 1644 N N . GLN A 1 202 ? -4.759 -0.540 15.105 1.00 76.06 202 GLN A N 1
ATOM 1645 C CA . GLN A 1 202 ? -4.529 -1.479 16.194 1.00 76.06 202 GLN A CA 1
ATOM 1646 C C . GLN A 1 202 ? -4.966 -0.883 17.539 1.00 76.06 202 GLN A C 1
ATOM 1648 O O . GLN A 1 202 ? -5.645 -1.570 18.303 1.00 76.06 202 GLN A O 1
ATOM 1653 N N . GLU A 1 203 ? -4.663 0.392 17.779 1.00 75.50 203 GLU A N 1
ATOM 1654 C CA . GLU A 1 203 ? -5.111 1.147 18.954 1.00 75.50 203 GLU A CA 1
ATOM 1655 C C . GLU A 1 203 ? -6.638 1.290 18.978 1.00 75.50 203 GLU A C 1
ATOM 1657 O O . GLU A 1 203 ? -7.274 0.923 19.963 1.00 75.50 203 GLU A O 1
ATOM 1662 N N . MET A 1 204 ? -7.263 1.651 17.853 1.00 66.62 204 MET A N 1
ATOM 1663 C CA . MET A 1 204 ? -8.725 1.680 17.723 1.00 66.62 204 MET A CA 1
ATOM 1664 C C . MET A 1 204 ? -9.381 0.328 18.026 1.00 66.62 204 MET A C 1
ATOM 1666 O O . MET A 1 204 ? -10.445 0.264 18.642 1.00 66.62 204 MET A O 1
ATOM 1670 N N . LYS A 1 205 ? -8.781 -0.776 17.565 1.00 74.19 205 LYS A N 1
ATOM 1671 C CA . LYS A 1 205 ? -9.299 -2.123 17.832 1.00 74.19 205 LYS A CA 1
ATOM 1672 C C . LYS A 1 205 ? -9.168 -2.485 19.312 1.00 74.19 205 LYS A C 1
ATOM 1674 O O . LYS A 1 205 ? -10.055 -3.154 19.840 1.00 74.19 205 LYS A O 1
ATOM 1679 N N . TYR A 1 206 ? -8.089 -2.055 19.963 1.00 76.06 206 TYR A N 1
ATOM 1680 C CA . TYR A 1 206 ? -7.887 -2.225 21.397 1.00 76.06 206 TYR A CA 1
ATOM 1681 C C . TYR A 1 206 ? -8.934 -1.433 22.194 1.00 76.06 206 TYR A C 1
ATOM 1683 O O . TYR A 1 206 ? -9.687 -2.052 22.943 1.00 76.06 206 TYR A O 1
ATOM 1691 N N . LEU A 1 207 ? -9.088 -0.130 21.920 1.00 69.81 207 LEU A N 1
ATOM 1692 C CA . LEU A 1 207 ? -10.107 0.724 22.549 1.00 69.81 207 LEU A CA 1
ATOM 1693 C C . LEU A 1 207 ? -11.519 0.167 22.348 1.00 69.81 207 LEU A C 1
ATOM 1695 O O . LEU A 1 207 ? -12.286 0.041 23.295 1.00 69.81 207 LEU A O 1
ATOM 1699 N N . LYS A 1 208 ? -11.867 -0.252 21.127 1.00 68.25 208 LYS A N 1
ATOM 1700 C CA . LYS A 1 208 ? -13.186 -0.836 20.846 1.00 68.25 208 LYS A CA 1
ATOM 1701 C C . LYS A 1 208 ? -13.446 -2.108 21.654 1.00 68.25 208 LYS A C 1
ATOM 1703 O O . LYS A 1 208 ? -14.565 -2.344 22.102 1.00 68.25 208 LYS A O 1
ATOM 1708 N N . ASN A 1 209 ? -12.439 -2.961 21.811 1.00 72.00 209 ASN A N 1
ATOM 1709 C CA . ASN A 1 209 ? -12.576 -4.178 22.606 1.00 72.00 209 ASN A CA 1
ATOM 1710 C C . ASN A 1 209 ? -12.657 -3.873 24.106 1.00 72.00 209 ASN A C 1
ATOM 1712 O O . ASN A 1 209 ? -13.396 -4.559 24.811 1.00 72.00 209 ASN A O 1
ATOM 1716 N N . GLU A 1 210 ? -11.952 -2.845 24.576 1.00 68.38 210 GLU A N 1
ATOM 1717 C CA . GLU A 1 210 ? -12.037 -2.341 25.947 1.00 68.38 210 GLU A CA 1
ATOM 1718 C C . GLU A 1 210 ? -13.435 -1.790 26.252 1.00 68.38 210 GLU A C 1
ATOM 1720 O O . GLU A 1 210 ? -14.054 -2.239 27.214 1.00 68.38 210 GLU A O 1
ATOM 1725 N N . ILE A 1 211 ? -13.991 -0.952 25.369 1.00 65.00 211 ILE A N 1
ATOM 1726 C CA . ILE A 1 211 ? -15.367 -0.437 25.462 1.00 65.00 211 ILE A CA 1
ATOM 1727 C C . ILE A 1 211 ? -16.371 -1.594 25.509 1.00 65.00 211 ILE A C 1
ATOM 1729 O O . ILE A 1 211 ? -17.131 -1.709 26.465 1.00 65.00 211 ILE A O 1
ATOM 1733 N N . ASN A 1 212 ? -16.310 -2.531 24.557 1.00 66.50 212 ASN A N 1
ATOM 1734 C CA . ASN A 1 212 ? -17.225 -3.681 24.529 1.00 66.50 212 ASN A CA 1
ATOM 1735 C C . ASN A 1 212 ? -17.125 -4.562 25.791 1.00 66.50 212 ASN A C 1
ATOM 1737 O O . ASN A 1 212 ? -18.081 -5.244 26.167 1.00 66.50 212 ASN A O 1
ATOM 1741 N N . THR A 1 213 ? -15.949 -4.618 26.419 1.00 66.94 213 THR A N 1
ATOM 1742 C CA . THR A 1 213 ? -15.725 -5.402 27.641 1.00 66.94 213 THR A CA 1
ATOM 1743 C C . THR A 1 213 ? -16.234 -4.651 28.869 1.00 66.94 213 THR A C 1
ATOM 1745 O O . THR A 1 213 ? -16.877 -5.255 29.727 1.00 66.94 213 THR A O 1
ATOM 1748 N N . ALA A 1 214 ? -16.015 -3.337 28.931 1.00 60.16 214 ALA A N 1
ATOM 1749 C CA . ALA A 1 214 ? -16.579 -2.464 29.950 1.00 60.16 214 ALA A CA 1
ATOM 1750 C C . ALA A 1 214 ? -18.116 -2.467 29.899 1.00 60.16 214 ALA A C 1
ATOM 1752 O O . ALA A 1 214 ? -18.747 -2.656 30.937 1.00 60.16 214 ALA A O 1
ATOM 1753 N N . GLU A 1 215 ? -18.715 -2.386 28.708 1.00 55.25 215 GLU A N 1
ATOM 1754 C CA . GLU A 1 215 ? -20.164 -2.480 28.495 1.00 55.25 215 GLU A CA 1
ATOM 1755 C C . GLU A 1 215 ? -20.730 -3.820 28.986 1.00 55.25 215 GLU A C 1
ATOM 1757 O O . GLU A 1 215 ? -21.670 -3.845 29.778 1.00 55.25 215 GLU A O 1
ATOM 1762 N N . LYS A 1 216 ? -20.122 -4.954 28.607 1.00 58.31 216 LYS A N 1
ATOM 1763 C CA . LYS A 1 216 ? -20.562 -6.287 29.069 1.00 58.31 216 LYS A CA 1
ATOM 1764 C C . LYS A 1 216 ? -20.442 -6.475 30.583 1.00 58.31 216 LYS A C 1
ATOM 1766 O O . LYS A 1 216 ? -21.277 -7.145 31.201 1.00 58.31 216 LYS A O 1
ATOM 1771 N N . ASN A 1 217 ? -19.416 -5.890 31.193 1.00 56.78 217 ASN A N 1
ATOM 1772 C CA . ASN A 1 217 ? -19.252 -5.915 32.642 1.00 56.78 217 ASN A CA 1
ATOM 1773 C C . ASN A 1 217 ? -20.294 -5.016 33.327 1.00 56.78 217 ASN A C 1
ATOM 1775 O O . ASN A 1 217 ? -20.904 -5.446 34.305 1.00 56.78 217 ASN A O 1
ATOM 1779 N N . GLN A 1 218 ? -20.606 -3.849 32.756 1.00 55.25 218 GLN A N 1
ATOM 1780 C CA . GLN A 1 218 ? -21.715 -3.001 33.199 1.00 55.25 218 GLN A CA 1
ATOM 1781 C C . GLN A 1 218 ? -23.069 -3.714 33.091 1.00 55.25 218 GLN A C 1
ATOM 1783 O O . GLN A 1 218 ? -23.883 -3.609 34.005 1.00 55.25 218 GLN A O 1
ATOM 1788 N N . GLU A 1 219 ? -23.320 -4.469 32.019 1.00 53.31 219 GLU A N 1
ATOM 1789 C CA . GLU A 1 219 ? -24.542 -5.269 31.850 1.00 53.31 219 GLU A CA 1
ATOM 1790 C C . GLU A 1 219 ? -24.678 -6.330 32.947 1.00 53.31 219 GLU A C 1
ATOM 1792 O O . GLU A 1 219 ? -25.749 -6.506 33.536 1.00 53.31 219 GLU A O 1
ATOM 1797 N N . THR A 1 220 ? -23.572 -6.996 33.271 1.00 56.84 220 THR A N 1
ATOM 1798 C CA . THR A 1 220 ? -23.532 -8.004 34.333 1.00 56.84 220 THR A CA 1
ATOM 1799 C C . THR A 1 220 ? -23.750 -7.361 35.708 1.00 56.84 220 THR A C 1
ATOM 1801 O O . THR A 1 220 ? -24.482 -7.907 36.536 1.00 56.84 220 THR A O 1
ATOM 1804 N N . GLU A 1 221 ? -23.209 -6.162 35.944 1.00 57.97 221 GLU A N 1
ATOM 1805 C CA . GLU A 1 221 ? -23.384 -5.401 37.186 1.00 57.97 221 GLU A CA 1
ATOM 1806 C C . GLU A 1 221 ? -24.772 -4.747 37.327 1.00 57.97 221 GLU A C 1
ATOM 1808 O O . GLU A 1 221 ? -25.325 -4.709 38.433 1.00 57.97 221 GLU A O 1
ATOM 1813 N N . LEU A 1 222 ? -25.389 -4.294 36.230 1.00 59.94 222 LEU A N 1
ATOM 1814 C CA . LEU A 1 222 ? -26.717 -3.666 36.209 1.00 59.94 222 LEU A CA 1
ATOM 1815 C C . LEU A 1 222 ? -27.792 -4.598 36.778 1.00 59.94 222 LEU A C 1
ATOM 1817 O O . LEU A 1 222 ? -28.599 -4.168 37.611 1.00 59.94 222 LEU A O 1
ATOM 1821 N N . PHE A 1 223 ? -27.757 -5.874 36.385 1.00 66.12 223 PHE A N 1
ATOM 1822 C CA . PHE A 1 223 ? -28.674 -6.908 36.867 1.00 66.12 223 PHE A CA 1
ATOM 1823 C C . PHE A 1 223 ? -28.149 -7.674 38.093 1.00 66.12 223 PHE A C 1
ATOM 1825 O O . PHE A 1 223 ? -28.908 -8.427 38.714 1.00 66.12 223 PHE A O 1
ATOM 1832 N N . SER A 1 224 ? -26.882 -7.475 38.479 1.00 65.06 224 SER A N 1
ATOM 1833 C CA . SER A 1 224 ? -26.283 -8.162 39.626 1.00 65.06 224 SER A CA 1
ATOM 1834 C C . SER A 1 224 ? -27.060 -7.881 40.919 1.00 65.06 224 SER A C 1
ATOM 1836 O O . SER A 1 224 ? -27.378 -6.743 41.279 1.00 65.06 224 SER A O 1
ATOM 1838 N N . GLY A 1 225 ? -27.411 -8.959 41.621 1.00 69.25 225 GLY A N 1
ATOM 1839 C CA . GLY A 1 225 ? -28.129 -8.897 42.891 1.00 69.25 225 GLY A CA 1
ATOM 1840 C C . GLY A 1 225 ? -29.641 -8.689 42.787 1.00 69.25 225 GLY A C 1
ATOM 1841 O O . GLY A 1 225 ? -30.287 -8.733 43.830 1.00 69.25 225 GLY A O 1
ATOM 1842 N N . ILE A 1 226 ? -30.223 -8.512 41.592 1.00 81.00 226 ILE A N 1
ATOM 1843 C CA . ILE A 1 226 ? -31.679 -8.381 41.411 1.00 81.00 226 ILE A CA 1
ATOM 1844 C C . ILE A 1 226 ? -32.264 -9.738 40.997 1.00 81.00 226 ILE A C 1
ATOM 1846 O O . ILE A 1 226 ? -31.884 -10.281 39.959 1.00 81.00 226 ILE A O 1
ATOM 1850 N N . PRO A 1 227 ? -33.205 -10.318 41.764 1.00 84.69 227 PRO A N 1
ATOM 1851 C CA . PRO A 1 227 ? -33.841 -11.568 41.374 1.00 84.69 227 PRO A CA 1
ATOM 1852 C C . PRO A 1 227 ? -34.559 -11.434 40.025 1.00 84.69 227 PRO A C 1
ATOM 1854 O O . PRO A 1 227 ? -35.336 -10.501 39.818 1.00 84.69 227 PRO A O 1
ATOM 1857 N N . GLN A 1 228 ? -34.382 -12.414 39.135 1.00 82.25 228 GLN A N 1
ATOM 1858 C CA . GLN A 1 228 ? -35.014 -12.440 37.805 1.00 82.25 228 GLN A CA 1
ATOM 1859 C C . GLN A 1 228 ? -36.544 -12.260 37.852 1.00 82.25 228 GLN A C 1
ATOM 1861 O O . GLN A 1 228 ? -37.127 -11.591 37.002 1.00 82.25 228 GLN A O 1
ATOM 1866 N N . GLY A 1 229 ? -37.207 -12.773 38.895 1.00 83.31 229 GLY A N 1
ATOM 1867 C CA . GLY A 1 229 ? -38.646 -12.570 39.098 1.00 83.31 229 GLY A CA 1
ATOM 1868 C C . GLY A 1 229 ? -39.045 -11.106 39.336 1.00 83.31 229 GLY A C 1
ATOM 1869 O O . GLY A 1 229 ? -40.114 -10.690 38.893 1.00 83.31 229 GLY A O 1
ATOM 1870 N N . VAL A 1 230 ? -38.181 -10.314 39.982 1.00 84.00 230 VAL A N 1
ATOM 1871 C CA . VAL A 1 230 ? -38.397 -8.875 40.209 1.00 84.00 230 VAL A CA 1
ATOM 1872 C C . VAL A 1 230 ? -38.238 -8.114 38.895 1.00 84.00 230 VAL A C 1
ATOM 1874 O O . VAL A 1 230 ? -39.097 -7.299 38.570 1.00 84.00 230 VAL A O 1
ATOM 1877 N N . LEU A 1 231 ? -37.211 -8.433 38.097 1.00 86.00 231 LEU A N 1
ATOM 1878 C CA . LEU A 1 231 ? -36.988 -7.833 36.774 1.00 86.00 231 LEU A CA 1
ATOM 1879 C C . LEU A 1 231 ? -38.136 -8.137 35.807 1.00 86.00 231 LEU A C 1
ATOM 1881 O O . LEU A 1 231 ? -38.659 -7.230 35.163 1.00 86.00 231 LEU A O 1
ATOM 1885 N N . HIS A 1 232 ? -38.583 -9.393 35.752 1.00 86.75 232 HIS A N 1
ATOM 1886 C CA . HIS A 1 232 ? -39.693 -9.797 34.894 1.00 86.75 232 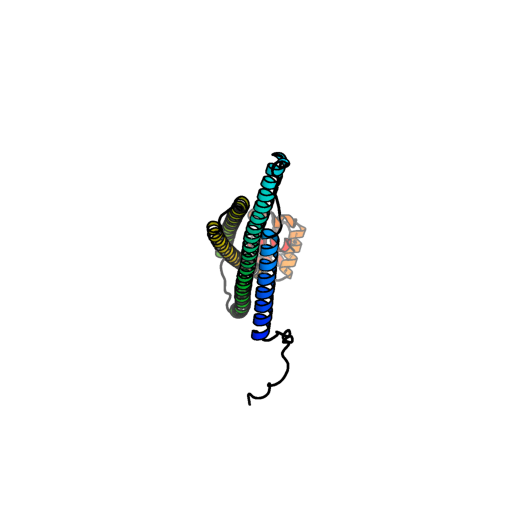HIS A CA 1
ATOM 1887 C C . HIS A 1 232 ? -41.009 -9.117 35.292 1.00 86.75 232 HIS A C 1
ATOM 1889 O O . HIS A 1 232 ? -41.745 -8.620 34.434 1.00 86.75 232 HIS A O 1
ATOM 1895 N N . ALA A 1 233 ? -41.302 -9.047 36.595 1.00 85.38 233 ALA A N 1
ATOM 1896 C CA . ALA A 1 233 ? -42.466 -8.325 37.089 1.00 85.38 233 ALA A CA 1
ATOM 1897 C C . ALA A 1 233 ? -42.362 -6.832 36.744 1.00 85.38 233 ALA A C 1
ATOM 1899 O O . ALA A 1 233 ? -43.301 -6.266 36.189 1.00 85.38 233 ALA A O 1
ATOM 1900 N N . PHE A 1 234 ? -41.208 -6.213 36.987 1.00 87.44 234 PHE A N 1
ATOM 1901 C CA . PHE A 1 234 ? -40.969 -4.805 36.689 1.00 87.44 234 PHE A CA 1
ATOM 1902 C C . PHE A 1 234 ? -41.161 -4.484 35.202 1.00 87.44 234 PHE A C 1
ATOM 1904 O O . PHE A 1 234 ? -41.956 -3.602 34.876 1.00 87.44 234 PHE A O 1
ATOM 1911 N N . LYS A 1 235 ? -40.555 -5.278 34.306 1.00 89.56 235 LYS A N 1
ATOM 1912 C CA . LYS A 1 235 ? -40.752 -5.219 32.847 1.00 89.56 235 LYS A CA 1
ATOM 1913 C C . LYS A 1 235 ? -42.235 -5.282 32.482 1.00 89.56 235 LYS A C 1
ATOM 1915 O O . LYS A 1 235 ? -42.743 -4.438 31.750 1.00 89.56 235 LYS A O 1
ATOM 1920 N N . THR A 1 236 ? -42.940 -6.272 33.028 1.00 87.19 236 THR A N 1
ATOM 1921 C CA . THR A 1 236 ? -44.346 -6.543 32.703 1.00 87.19 236 THR A CA 1
ATOM 1922 C C . THR A 1 236 ? -45.265 -5.401 33.125 1.00 87.19 236 THR A C 1
ATOM 1924 O O . THR A 1 236 ? -46.147 -5.014 32.362 1.00 87.19 236 THR A O 1
ATOM 1927 N N . TYR A 1 237 ? -45.084 -4.853 34.329 1.00 86.88 237 TYR A N 1
ATOM 1928 C CA . TYR A 1 237 ? -45.936 -3.770 34.818 1.00 86.88 237 TYR A CA 1
ATOM 1929 C C . TYR A 1 237 ? -45.629 -2.437 34.135 1.00 86.88 237 TYR A C 1
ATOM 1931 O O . TYR A 1 237 ? -46.561 -1.695 33.827 1.00 86.88 237 TYR A O 1
ATOM 1939 N N . VAL A 1 238 ? -44.359 -2.141 33.854 1.00 86.06 238 VAL A N 1
ATOM 1940 C CA . VAL A 1 238 ? -43.978 -0.882 33.205 1.00 86.06 238 VAL A CA 1
ATOM 1941 C C . VAL A 1 238 ? -44.381 -0.883 31.729 1.00 86.06 238 VAL A C 1
ATOM 1943 O O . VAL A 1 238 ? -45.116 0.009 31.312 1.00 86.06 238 VAL A O 1
ATOM 1946 N N . PHE A 1 239 ? -44.035 -1.914 30.950 1.00 87.00 239 PHE A N 1
ATOM 1947 C CA . PHE A 1 239 ? -44.356 -1.949 29.513 1.00 87.00 239 PHE A CA 1
ATOM 1948 C C . PHE A 1 239 ? -45.809 -2.295 29.186 1.00 87.00 239 PHE A C 1
ATOM 1950 O O . PHE A 1 239 ? -46.232 -2.180 28.040 1.00 87.00 239 PHE A O 1
ATOM 1957 N N . ARG A 1 240 ? -46.613 -2.679 30.183 1.00 86.06 240 ARG A N 1
ATOM 1958 C CA . ARG A 1 240 ? -48.073 -2.713 30.026 1.00 86.06 240 ARG A CA 1
ATOM 1959 C C . ARG A 1 240 ? -48.678 -1.307 29.967 1.00 86.06 240 ARG A C 1
ATOM 1961 O O . ARG A 1 240 ? -49.747 -1.145 29.390 1.00 86.06 240 ARG A O 1
ATOM 1968 N N . ASN A 1 241 ? -48.024 -0.321 30.580 1.00 84.38 241 ASN A N 1
ATOM 1969 C CA . ASN A 1 241 ? -48.561 1.031 30.745 1.00 84.38 241 ASN A CA 1
ATOM 1970 C C . ASN A 1 241 ? -47.799 2.090 29.935 1.00 84.38 241 ASN A C 1
ATOM 1972 O O . ASN A 1 241 ? -48.343 3.162 29.690 1.00 84.38 241 ASN A O 1
ATOM 1976 N N . TYR A 1 242 ? -46.577 1.788 29.494 1.00 86.00 242 TYR A N 1
ATOM 1977 C CA . TYR A 1 242 ? -45.717 2.688 28.729 1.00 86.00 242 TYR A CA 1
ATOM 1978 C C . TYR A 1 242 ? -45.145 1.976 27.497 1.00 86.00 242 TYR A C 1
ATOM 1980 O O . TYR A 1 242 ? -44.818 0.792 27.557 1.00 86.00 242 TYR A O 1
ATOM 1988 N N . ALA A 1 243 ? -45.013 2.697 26.381 1.00 85.94 243 ALA A N 1
ATOM 1989 C CA . ALA A 1 243 ? -44.432 2.159 25.152 1.00 85.94 243 ALA A CA 1
ATOM 1990 C C . ALA A 1 243 ? -42.927 1.892 25.320 1.00 85.94 243 ALA A C 1
ATOM 1992 O O . ALA A 1 243 ? -42.231 2.686 25.950 1.00 85.94 243 ALA A O 1
ATOM 1993 N N . LYS A 1 244 ? -42.420 0.802 24.728 1.00 85.25 244 LYS A N 1
ATOM 1994 C CA . LYS A 1 244 ? -40.989 0.450 24.774 1.00 85.25 244 LYS A CA 1
ATOM 1995 C C . LYS A 1 244 ? -40.108 1.550 24.170 1.00 85.25 244 LYS A C 1
ATOM 1997 O O . LYS A 1 244 ? -39.127 1.943 24.794 1.00 85.25 244 LYS A O 1
ATOM 2002 N N . ASP A 1 245 ? -40.521 2.098 23.030 1.00 83.56 245 ASP A N 1
ATOM 2003 C CA . ASP A 1 245 ? -39.778 3.116 22.271 1.00 83.56 245 ASP A CA 1
ATOM 2004 C C . ASP A 1 245 ? -39.515 4.387 23.096 1.00 83.56 245 ASP A C 1
ATOM 2006 O O . ASP A 1 245 ? -38.461 5.009 22.987 1.00 83.56 245 ASP A O 1
ATOM 2010 N N . MET A 1 246 ? -40.425 4.712 24.025 1.00 84.38 246 MET A N 1
ATOM 2011 C CA . MET A 1 246 ? -40.257 5.829 24.958 1.00 84.38 246 MET A CA 1
ATOM 2012 C C . MET A 1 246 ? -38.983 5.682 25.798 1.00 84.38 246 MET A C 1
ATOM 2014 O O . MET A 1 246 ? -38.311 6.672 26.064 1.00 84.38 246 MET A O 1
ATOM 2018 N N . PHE A 1 247 ? -38.633 4.468 26.224 1.00 84.94 247 PHE A N 1
ATOM 2019 C CA . PHE A 1 247 ? -37.453 4.245 27.061 1.00 84.94 247 PHE A CA 1
ATOM 2020 C C . PHE A 1 247 ? -36.151 4.247 26.258 1.00 84.94 247 PHE A C 1
ATOM 2022 O O . PHE A 1 247 ? -35.109 4.585 26.823 1.00 84.94 247 PHE A O 1
ATOM 2029 N N . LEU A 1 248 ? -36.209 3.915 24.966 1.00 82.31 248 LEU A N 1
ATOM 2030 C CA . LEU A 1 248 ? -35.054 3.914 24.067 1.00 82.31 248 LEU A CA 1
ATOM 2031 C C . LEU A 1 248 ? -34.653 5.343 23.681 1.00 82.31 248 LEU A C 1
ATOM 2033 O O . LEU A 1 248 ? -33.483 5.701 23.776 1.00 82.31 248 LEU A O 1
ATOM 2037 N N . GLU A 1 249 ? -35.631 6.181 23.331 1.00 81.69 249 GLU A N 1
ATOM 2038 C CA . GLU A 1 249 ? -35.372 7.492 22.721 1.00 81.69 249 GLU A CA 1
ATOM 2039 C C . GLU A 1 249 ? -35.409 8.664 23.714 1.00 81.69 249 GLU A C 1
ATOM 2041 O O . GLU A 1 249 ? -34.752 9.685 23.501 1.00 81.69 249 GLU A O 1
ATOM 2046 N N . ALA A 1 250 ? -36.165 8.561 24.815 1.00 81.25 250 ALA A N 1
ATOM 2047 C CA . ALA A 1 250 ? -36.386 9.719 25.679 1.00 81.25 250 ALA A CA 1
ATOM 2048 C C . ALA A 1 250 ? -35.203 10.005 26.632 1.00 81.25 250 ALA A C 1
ATOM 2050 O O . ALA A 1 250 ? -34.628 9.076 27.208 1.00 81.25 250 ALA A O 1
ATOM 2051 N N . PRO A 1 251 ? -34.875 11.288 26.897 1.00 82.25 251 PRO A N 1
ATOM 2052 C CA . PRO A 1 251 ? -33.877 11.675 27.896 1.00 82.25 251 PRO A CA 1
ATOM 2053 C C . PRO A 1 251 ? -34.218 11.179 29.312 1.00 82.25 251 PRO A C 1
ATOM 2055 O O . PRO A 1 251 ? -35.380 11.170 29.723 1.00 82.25 251 PRO A O 1
ATOM 2058 N N . THR A 1 252 ? -33.205 10.854 30.120 1.00 79.50 252 THR A N 1
ATOM 2059 C CA . THR A 1 252 ? -33.372 10.320 31.491 1.00 79.50 252 THR A CA 1
ATOM 2060 C C . THR A 1 252 ? -34.197 11.238 32.401 1.00 79.50 252 THR A C 1
ATOM 2062 O O . THR A 1 252 ? -35.057 10.773 33.151 1.00 79.50 252 THR A O 1
ATOM 2065 N N . GLY A 1 253 ? -34.010 12.557 32.290 1.00 77.50 253 GLY A N 1
ATOM 2066 C CA . GLY A 1 253 ? -34.791 13.550 33.035 1.00 77.50 253 GLY A CA 1
ATOM 2067 C C . GLY A 1 253 ? -36.273 13.599 32.644 1.00 77.50 253 GLY A C 1
ATOM 2068 O O . GLY A 1 253 ? -37.118 13.883 33.494 1.00 77.50 253 GLY A O 1
ATOM 2069 N N . PHE A 1 254 ? -36.601 13.284 31.385 1.00 84.06 254 PHE A N 1
ATOM 2070 C CA . PHE A 1 254 ? -37.985 13.144 30.934 1.00 84.06 254 PHE A CA 1
ATOM 2071 C C . PHE A 1 254 ? -38.608 11.881 31.531 1.00 84.06 254 PHE A C 1
ATOM 2073 O O . PHE A 1 254 ? -39.656 11.964 32.165 1.00 84.06 254 PHE A O 1
ATOM 2080 N N . LEU A 1 255 ? -37.916 10.741 31.445 1.00 82.19 255 LEU A N 1
ATOM 2081 C CA . LEU A 1 255 ? -38.393 9.466 31.994 1.00 82.19 255 LEU A CA 1
ATOM 2082 C C . LEU A 1 255 ? -38.635 9.528 33.507 1.00 82.19 255 LEU A C 1
ATOM 2084 O O . LEU A 1 255 ? -39.640 9.011 33.987 1.00 82.19 255 LEU A O 1
ATOM 2088 N N . ARG A 1 256 ? -37.776 10.224 34.262 1.00 81.38 256 ARG A N 1
ATOM 2089 C CA . ARG A 1 256 ? -37.960 10.425 35.710 1.00 81.38 256 ARG A CA 1
ATOM 2090 C C . ARG A 1 256 ? -39.229 11.219 36.050 1.00 81.38 256 ARG A C 1
ATOM 2092 O O . ARG A 1 256 ? -39.787 11.034 37.129 1.00 81.38 256 ARG A O 1
ATOM 2099 N N . ARG A 1 257 ? -39.669 12.113 35.159 1.00 81.00 257 ARG A N 1
ATOM 2100 C CA . ARG A 1 257 ? -40.870 12.943 35.346 1.00 81.00 257 ARG A CA 1
ATOM 2101 C C . ARG A 1 257 ? -42.137 12.276 34.820 1.00 81.00 257 ARG A C 1
ATOM 2103 O O . ARG A 1 257 ? -43.182 12.404 35.449 1.00 81.00 257 ARG A O 1
ATOM 2110 N N . GLU A 1 258 ? -42.036 11.601 33.681 1.00 80.31 258 GLU A N 1
ATOM 2111 C CA . GLU A 1 258 ? -43.173 11.047 32.944 1.00 80.31 258 GLU A CA 1
ATOM 2112 C C . GLU A 1 258 ? -43.587 9.662 33.466 1.00 80.31 258 GLU A C 1
ATOM 2114 O O . GLU A 1 258 ? -44.774 9.323 33.529 1.00 80.31 258 GLU A O 1
ATOM 2119 N N . VAL A 1 259 ? -42.614 8.854 33.898 1.00 81.12 259 VAL A N 1
ATOM 2120 C CA . VAL A 1 259 ? -42.872 7.509 34.414 1.00 81.12 259 VAL A CA 1
ATOM 2121 C C . VAL A 1 259 ? -43.189 7.586 35.899 1.00 81.12 259 VAL A C 1
ATOM 2123 O O . VAL A 1 259 ? -42.318 7.536 36.768 1.00 81.12 259 VAL A O 1
ATOM 2126 N N . ASN A 1 260 ? -44.480 7.701 36.194 1.00 80.19 260 ASN A N 1
ATOM 2127 C CA . ASN A 1 260 ? -44.990 7.732 37.552 1.00 80.19 260 ASN A CA 1
ATOM 2128 C C . ASN A 1 260 ? -45.460 6.337 37.970 1.00 80.19 260 ASN A C 1
ATOM 2130 O O . ASN A 1 260 ? -46.572 5.918 37.664 1.00 80.19 260 ASN A O 1
ATOM 2134 N N . LEU A 1 261 ? -44.640 5.616 38.734 1.00 79.06 261 LEU A N 1
ATOM 2135 C CA . LEU A 1 261 ? -44.965 4.247 39.147 1.00 79.06 261 LEU A CA 1
ATOM 2136 C C . LEU A 1 261 ? -46.143 4.164 40.129 1.00 79.06 261 LEU A C 1
ATOM 2138 O O . LEU A 1 261 ? -46.707 3.087 40.337 1.00 79.06 261 LEU A O 1
ATOM 2142 N N . ARG A 1 262 ? -46.547 5.293 40.723 1.00 73.31 262 ARG A N 1
ATOM 2143 C CA . ARG A 1 262 ? -47.683 5.367 41.646 1.00 73.31 262 ARG A CA 1
ATOM 2144 C C . ARG A 1 262 ? -49.023 5.198 40.930 1.00 73.31 262 ARG A C 1
ATOM 2146 O O . ARG A 1 262 ? -49.964 4.689 41.536 1.00 73.31 262 ARG A O 1
ATOM 2153 N N . SER A 1 263 ? -49.116 5.596 39.658 1.00 70.56 263 SER A N 1
ATOM 2154 C CA . SER A 1 263 ? -50.340 5.440 38.856 1.00 70.56 263 SER A CA 1
ATOM 2155 C C . SER A 1 263 ? -50.562 3.994 38.395 1.00 70.56 263 SER A C 1
ATOM 2157 O O . SER A 1 263 ? -51.698 3.602 38.144 1.00 70.56 263 SER A O 1
ATOM 2159 N N . ILE A 1 264 ? -49.499 3.182 38.360 1.00 76.56 264 ILE A N 1
ATOM 2160 C CA . ILE A 1 264 ? -49.492 1.811 37.822 1.00 76.56 264 ILE A CA 1
ATOM 2161 C C . ILE A 1 264 ? -49.999 0.766 38.839 1.00 76.56 264 ILE A C 1
ATOM 2163 O O . ILE A 1 264 ? -50.171 -0.401 38.499 1.00 76.56 264 ILE A O 1
ATOM 2167 N N . GLN A 1 265 ? -50.268 1.166 40.090 1.00 79.94 265 GLN A N 1
ATOM 2168 C CA . GLN A 1 265 ? -50.754 0.281 41.163 1.00 79.94 265 GLN A CA 1
ATOM 2169 C C . GLN A 1 265 ? -49.888 -0.979 41.356 1.00 79.94 265 GLN A C 1
ATOM 2171 O O . GLN A 1 265 ? -50.389 -2.104 41.407 1.00 79.94 265 GLN A O 1
ATOM 2176 N N . LEU A 1 266 ? -48.569 -0.802 41.473 1.00 83.94 266 LEU A N 1
ATOM 2177 C CA . LEU A 1 266 ? -47.655 -1.922 41.701 1.00 83.94 266 LEU A CA 1
ATOM 2178 C C . LEU A 1 266 ? -47.989 -2.661 43.017 1.00 83.94 266 LEU A C 1
ATOM 2180 O O . LEU A 1 266 ? -48.275 -2.013 44.032 1.00 83.94 266 LEU A O 1
ATOM 2184 N N . PRO A 1 267 ? -47.912 -4.007 43.049 1.00 87.38 267 PRO A N 1
ATOM 2185 C CA . PRO A 1 267 ? -48.063 -4.770 44.285 1.00 87.38 267 PRO A CA 1
ATOM 2186 C C . PRO A 1 267 ? -47.054 -4.310 45.344 1.00 87.38 267 PRO A C 1
ATOM 2188 O O . PRO A 1 267 ? -45.872 -4.174 45.041 1.00 87.38 267 PRO A O 1
ATOM 2191 N N . LYS A 1 268 ? -47.487 -4.139 46.603 1.00 85.56 268 LYS A N 1
ATOM 2192 C CA . LYS A 1 268 ? -46.626 -3.636 47.698 1.00 85.56 268 LYS A CA 1
ATOM 2193 C C . LYS A 1 268 ? -45.296 -4.386 47.819 1.00 85.56 268 LYS A C 1
ATOM 2195 O O . LYS A 1 268 ? -44.253 -3.762 47.939 1.00 85.56 268 LYS A O 1
ATOM 2200 N N . LYS A 1 269 ? -45.337 -5.713 47.690 1.00 87.12 269 LYS A N 1
ATOM 2201 C CA . LYS A 1 269 ? -44.148 -6.570 47.734 1.00 87.12 269 LYS A CA 1
ATOM 2202 C C . LYS A 1 269 ? -43.146 -6.251 46.616 1.00 87.12 269 LYS A C 1
ATOM 2204 O O . LYS A 1 269 ? -41.952 -6.206 46.862 1.00 87.12 269 LYS A O 1
ATOM 2209 N N . LEU A 1 270 ? -43.635 -5.971 45.405 1.00 86.31 270 LEU A N 1
ATOM 2210 C CA . LEU A 1 270 ? -42.778 -5.586 44.284 1.00 86.31 270 LEU A CA 1
ATOM 2211 C C . LEU A 1 270 ? -42.158 -4.205 44.517 1.00 86.31 270 LEU A C 1
ATOM 2213 O O . LEU A 1 270 ? -41.002 -3.999 44.189 1.00 86.31 270 LEU A O 1
ATOM 2217 N N . VAL A 1 271 ? -42.900 -3.268 45.108 1.00 86.81 271 VAL A N 1
ATOM 2218 C CA . VAL A 1 271 ? -42.383 -1.932 45.452 1.00 86.81 271 VAL A CA 1
ATOM 2219 C C . VAL A 1 271 ? -41.255 -2.041 46.477 1.00 86.81 271 VAL A C 1
ATOM 2221 O O . VAL A 1 271 ? -40.210 -1.427 46.293 1.00 86.81 271 VAL A O 1
ATOM 2224 N N . GLU A 1 272 ? -41.439 -2.859 47.513 1.00 87.12 272 GLU A N 1
ATOM 2225 C CA . GLU A 1 272 ? -40.408 -3.142 48.518 1.00 87.12 272 GLU A CA 1
ATOM 2226 C C . GLU A 1 272 ? -39.163 -3.779 47.883 1.00 87.12 272 GLU A C 1
ATOM 2228 O O . GLU A 1 272 ? -38.045 -3.345 48.158 1.00 87.12 272 GLU A O 1
ATOM 2233 N N . ASP A 1 273 ? -39.345 -4.747 46.980 1.00 86.81 273 ASP A N 1
ATOM 2234 C CA . ASP A 1 273 ? -38.243 -5.389 46.259 1.00 86.81 273 ASP A CA 1
ATOM 2235 C C . ASP A 1 273 ? -37.513 -4.393 45.331 1.00 86.81 273 ASP A C 1
ATOM 2237 O O . ASP A 1 273 ? -36.283 -4.332 45.317 1.00 86.81 273 ASP A O 1
ATOM 2241 N N . LEU A 1 274 ? -38.242 -3.545 44.602 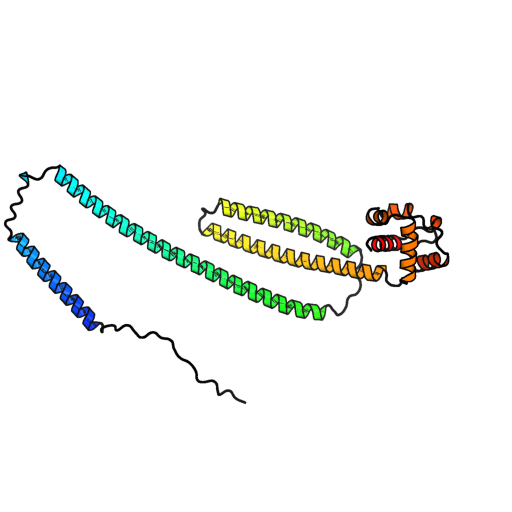1.00 88.44 274 LEU A N 1
ATOM 2242 C CA . LEU A 1 274 ? -37.664 -2.515 43.732 1.00 88.44 274 LEU A CA 1
ATOM 2243 C C . LEU A 1 274 ? -36.903 -1.439 44.523 1.00 88.44 274 LEU A C 1
ATOM 2245 O O . LEU A 1 274 ? -35.854 -0.977 44.071 1.00 88.44 274 LEU A O 1
ATOM 2249 N N . GLN A 1 275 ? -37.397 -1.056 45.704 1.00 89.12 275 GLN A N 1
ATOM 2250 C CA . GLN A 1 275 ? -36.711 -0.129 46.611 1.00 89.12 275 GLN A CA 1
ATOM 2251 C C . GLN A 1 275 ? -35.458 -0.764 47.213 1.00 89.12 275 GLN A C 1
ATOM 2253 O O . GLN A 1 275 ? -34.404 -0.131 47.253 1.00 89.12 275 GLN A O 1
ATOM 2258 N N . LYS A 1 276 ? -35.540 -2.036 47.618 1.00 88.19 276 LYS A N 1
ATOM 2259 C CA . LYS A 1 276 ? -34.408 -2.807 48.144 1.00 88.19 276 LYS A CA 1
ATOM 2260 C C . LYS A 1 276 ? -33.256 -2.904 47.140 1.00 88.19 276 LYS A C 1
ATOM 2262 O O . LYS A 1 276 ? -32.097 -2.893 47.546 1.00 88.19 276 LYS A O 1
ATOM 2267 N N . HIS A 1 277 ? -33.567 -2.963 45.846 1.00 86.19 277 HIS A N 1
ATOM 2268 C CA . HIS A 1 277 ? -32.581 -2.980 44.761 1.00 86.19 277 HIS A CA 1
ATOM 2269 C C . HIS A 1 277 ? -32.259 -1.592 44.181 1.00 86.19 277 HIS A C 1
ATOM 2271 O O . HIS A 1 277 ? -31.537 -1.496 43.190 1.00 86.19 277 HIS A O 1
ATOM 2277 N N . VAL A 1 278 ? -32.745 -0.512 44.809 1.00 85.50 278 VAL A N 1
ATOM 2278 C CA . VAL A 1 278 ? -32.462 0.882 44.423 1.00 85.50 278 VAL A CA 1
ATOM 2279 C C . VAL A 1 278 ? -32.866 1.172 42.969 1.00 85.50 278 VAL A C 1
ATOM 2281 O O . VAL A 1 278 ? -32.217 1.940 42.263 1.00 85.50 278 VAL A O 1
ATOM 2284 N N . LEU A 1 279 ? -33.944 0.547 42.490 1.00 86.25 279 LEU A N 1
ATOM 2285 C CA . LEU A 1 279 ? -34.525 0.822 41.169 1.00 86.25 279 LEU A CA 1
ATOM 2286 C C . LEU A 1 279 ? -35.546 1.963 41.225 1.00 86.25 279 LEU A C 1
ATOM 2288 O O . LEU A 1 279 ? -35.776 2.656 40.234 1.00 86.25 279 LEU A O 1
ATOM 2292 N N . ILE A 1 280 ? -36.157 2.163 42.391 1.00 88.50 280 ILE A N 1
ATOM 2293 C CA . ILE A 1 280 ? -37.159 3.201 42.620 1.00 88.50 280 ILE A CA 1
ATOM 2294 C C . ILE A 1 280 ? -36.882 3.898 43.949 1.00 88.50 280 ILE A C 1
ATOM 2296 O O . ILE A 1 280 ? -36.437 3.275 44.915 1.00 88.50 280 ILE A O 1
ATOM 2300 N N . ASN A 1 281 ? -37.165 5.191 43.995 1.00 86.06 281 ASN A N 1
ATOM 2301 C CA . ASN A 1 281 ? -37.083 5.993 45.203 1.00 86.06 281 ASN A CA 1
ATOM 2302 C C . ASN A 1 281 ? -38.321 5.777 46.101 1.00 86.06 281 ASN A C 1
ATOM 2304 O O . ASN A 1 281 ? -39.368 5.298 45.643 1.00 86.06 281 ASN A O 1
ATOM 2308 N N . PRO A 1 282 ? -38.257 6.176 47.386 1.00 83.31 282 PRO A N 1
ATOM 2309 C CA . PRO A 1 282 ? -39.410 6.150 48.292 1.00 83.31 282 PRO A CA 1
ATOM 2310 C C . PRO A 1 282 ? -40.614 6.979 47.811 1.00 83.31 282 PRO A C 1
ATOM 2312 O O . PRO A 1 282 ? -41.751 6.703 48.192 1.00 83.31 282 PRO A O 1
ATOM 2315 N N . ASP A 1 283 ? -40.376 7.974 46.955 1.00 83.25 283 ASP A N 1
ATOM 2316 C CA . ASP A 1 283 ? -41.390 8.835 46.337 1.00 83.25 283 ASP A CA 1
ATOM 2317 C C . ASP A 1 283 ? -42.011 8.243 45.055 1.00 83.25 283 ASP A C 1
ATOM 2319 O O . ASP A 1 283 ? -42.804 8.916 44.400 1.00 83.25 283 ASP A O 1
ATOM 2323 N N . TRP A 1 284 ? -41.702 6.977 44.733 1.00 84.25 284 TRP A N 1
ATOM 2324 C CA . TRP A 1 284 ? -42.173 6.248 43.547 1.00 84.25 284 TRP A CA 1
ATOM 2325 C C . TRP A 1 284 ? -41.621 6.762 42.211 1.00 84.25 284 TRP A C 1
ATOM 2327 O O . TRP A 1 284 ? -42.131 6.392 41.151 1.00 84.25 284 TRP A O 1
ATOM 2337 N N . THR A 1 285 ? -40.562 7.572 42.245 1.00 85.94 285 THR A N 1
ATOM 2338 C CA . THR A 1 285 ? -39.813 7.955 41.043 1.00 85.94 285 THR A CA 1
ATOM 2339 C C . THR A 1 285 ? -38.748 6.914 40.701 1.00 85.94 285 THR A C 1
ATOM 2341 O O . THR A 1 285 ? -38.253 6.191 41.569 1.00 85.94 285 THR A O 1
ATOM 2344 N N . LEU A 1 286 ? -38.391 6.819 39.419 1.00 86.44 286 LEU A N 1
ATOM 2345 C CA . LEU A 1 286 ? -37.293 5.962 38.978 1.00 86.44 286 LEU A CA 1
ATOM 2346 C C . LEU A 1 286 ? -35.936 6.562 39.375 1.00 86.44 286 LEU A C 1
ATOM 2348 O O . LEU A 1 286 ? -35.668 7.748 39.146 1.00 86.44 286 LEU A O 1
ATOM 2352 N N . THR A 1 287 ? -35.055 5.722 39.916 1.00 87.12 287 THR A N 1
ATOM 2353 C CA . THR A 1 287 ? -33.637 6.065 40.090 1.00 87.12 287 THR A CA 1
ATOM 2354 C C . THR A 1 287 ? -32.915 5.993 38.744 1.00 87.12 287 THR A C 1
ATOM 2356 O O . THR A 1 287 ? -33.406 5.369 37.803 1.00 87.12 287 THR A O 1
ATOM 2359 N N . ASP A 1 288 ? -31.716 6.571 38.638 1.00 81.25 288 ASP A N 1
ATOM 2360 C CA . ASP A 1 288 ? -30.900 6.438 37.416 1.00 81.25 288 ASP A CA 1
ATOM 2361 C C . ASP A 1 288 ? -30.593 4.970 37.096 1.00 81.25 288 ASP A C 1
ATOM 2363 O O . ASP A 1 288 ? -30.652 4.547 35.942 1.00 81.25 288 ASP A O 1
ATOM 2367 N N . ARG A 1 289 ? -30.390 4.149 38.135 1.00 81.00 289 ARG A N 1
ATOM 2368 C CA . ARG A 1 289 ? -30.254 2.695 37.998 1.00 81.00 289 ARG A CA 1
ATOM 2369 C C . ARG A 1 289 ? -31.529 2.048 37.446 1.00 81.00 289 ARG A C 1
ATOM 2371 O O . ARG A 1 289 ? -31.438 1.234 36.534 1.00 81.00 289 ARG A O 1
ATOM 2378 N N . GLY A 1 290 ? -32.705 2.426 37.949 1.00 84.25 290 GLY A N 1
ATOM 2379 C CA . GLY A 1 290 ? -33.997 1.930 37.466 1.00 84.25 290 GLY A CA 1
ATOM 2380 C C . GLY A 1 290 ? -34.285 2.285 36.009 1.00 84.25 290 GLY A C 1
ATOM 2381 O O . GLY A 1 290 ? -34.770 1.437 35.263 1.00 84.25 290 GLY A O 1
ATOM 2382 N N . ILE A 1 291 ? -33.940 3.505 35.587 1.00 86.00 291 ILE A N 1
ATOM 2383 C CA . ILE A 1 291 ? -34.090 3.955 34.195 1.00 86.00 291 ILE A CA 1
ATOM 2384 C C . ILE A 1 291 ? -33.181 3.145 33.267 1.00 86.00 291 ILE A C 1
ATOM 2386 O O . ILE A 1 291 ? -33.650 2.658 32.241 1.00 86.00 291 ILE A O 1
ATOM 2390 N N . ARG A 1 292 ? -31.909 2.946 33.642 1.00 82.75 292 ARG A N 1
ATOM 2391 C CA . ARG A 1 292 ? -30.956 2.143 32.855 1.00 82.75 292 ARG A CA 1
ATOM 2392 C C . ARG A 1 292 ? -31.410 0.690 32.707 1.00 82.75 292 ARG A C 1
ATOM 2394 O O . ARG A 1 292 ? -31.405 0.160 31.600 1.00 82.75 292 ARG A O 1
ATOM 2401 N N . VAL A 1 293 ? -31.892 0.082 33.794 1.00 85.62 293 VAL A N 1
ATOM 2402 C CA . VAL A 1 293 ? -32.464 -1.275 33.775 1.00 85.62 293 VAL A CA 1
ATOM 2403 C C . VAL A 1 293 ? -33.684 -1.355 32.850 1.00 85.62 293 VAL A C 1
ATOM 2405 O O . VAL A 1 293 ? -33.789 -2.292 32.065 1.00 85.62 293 VAL A O 1
ATOM 2408 N N . LEU A 1 294 ? -34.593 -0.374 32.887 1.00 87.12 294 LEU A N 1
ATOM 2409 C CA . LEU A 1 294 ? -35.766 -0.358 32.006 1.00 87.12 294 LEU A CA 1
ATOM 2410 C C . LEU A 1 294 ? -35.413 -0.135 30.536 1.00 87.12 294 LEU A C 1
ATOM 2412 O O . LEU A 1 294 ? -35.998 -0.798 29.686 1.00 87.12 294 LEU A O 1
ATOM 2416 N N . ARG A 1 295 ? -34.460 0.752 30.226 1.00 86.81 295 ARG A N 1
ATOM 2417 C CA . ARG A 1 295 ? -34.003 0.973 28.847 1.00 86.81 295 ARG A CA 1
ATOM 2418 C C . ARG A 1 295 ? -33.445 -0.319 28.252 1.00 86.81 295 ARG A C 1
ATOM 2420 O O . ARG A 1 295 ? -33.870 -0.716 27.17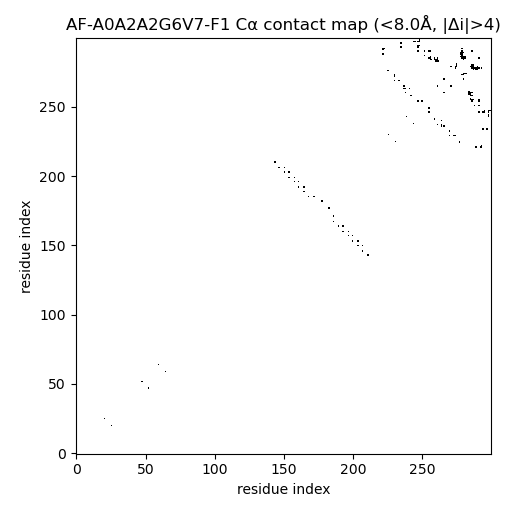5 1.00 86.81 295 ARG A O 1
ATOM 2427 N N . ARG A 1 296 ? -32.624 -1.052 29.009 1.00 81.56 296 ARG A N 1
ATOM 2428 C CA . ARG A 1 296 ? -32.102 -2.347 28.558 1.00 81.56 296 ARG A CA 1
ATOM 2429 C C . ARG A 1 296 ? -33.189 -3.416 28.416 1.00 81.56 296 ARG A C 1
ATOM 2431 O O . ARG A 1 296 ? -33.220 -4.135 27.428 1.00 81.56 296 ARG A O 1
ATOM 2438 N N . LEU A 1 297 ? -34.139 -3.486 29.352 1.00 84.31 297 LEU A N 1
ATOM 2439 C CA . LEU A 1 297 ? -35.284 -4.400 29.236 1.00 84.31 297 LEU A CA 1
ATOM 2440 C C . LEU A 1 297 ? -36.197 -4.069 28.039 1.00 84.31 297 LEU A C 1
ATOM 2442 O O . LEU A 1 297 ? -36.978 -4.937 27.643 1.00 84.31 297 LEU A O 1
ATOM 2446 N N . ALA A 1 298 ? -36.150 -2.839 27.509 1.00 84.81 298 ALA A N 1
ATOM 2447 C CA . ALA A 1 298 ? -36.883 -2.427 26.311 1.00 84.81 298 ALA A CA 1
ATOM 2448 C C . ALA A 1 298 ? -36.205 -2.903 25.013 1.00 84.81 298 ALA A C 1
ATOM 2450 O O . ALA A 1 298 ? -36.924 -3.180 24.053 1.00 84.81 298 ALA A O 1
ATOM 2451 N N . GLU A 1 299 ? -34.871 -3.030 25.010 1.00 80.56 299 GLU A N 1
ATOM 2452 C CA . GLU A 1 299 ? -34.067 -3.572 23.897 1.00 80.56 299 GLU A CA 1
ATOM 2453 C C . GLU A 1 299 ? -34.259 -5.091 23.718 1.00 80.56 299 GLU A C 1
ATOM 2455 O O . GLU A 1 299 ? -34.119 -5.598 22.606 1.00 80.56 299 GLU A O 1
ATOM 2460 N N . GLU A 1 300 ? -34.638 -5.800 24.792 1.00 69.62 300 GLU A N 1
ATOM 2461 C CA . GLU A 1 300 ? -35.065 -7.215 24.796 1.00 69.62 300 GLU A CA 1
ATOM 2462 C C . GLU A 1 300 ? -36.555 -7.430 24.447 1.00 69.62 300 GLU A C 1
ATOM 2464 O O . GLU A 1 300 ? -36.858 -8.323 23.629 1.00 69.62 300 GLU A O 1
#

pLDDT: mean 74.01, std 14.52, range [36.91, 96.5]

Organism: NCBI:txid2032627

Radius of gyration: 45.27 Å; Cα contacts (8 Å, |Δi|>4): 92; chains: 1; bounding box: 93×57×121 Å